Protein AF-A0A518AJC1-F1 (afdb_monomer)

Foldseek 3Di:
DCPPVVVVVVVLVVVLVVLPPLDWFFPDQLPDPPQVQWDKAWAKDQDPPPQWGWTRDDRWIKIFRADAQTKTKIFTKHQVFFADAQKKWKWWFQFDLDADQKKKWKKWFLDRHQPHQDCPDRMGHRFAGMKIWIDRNNQQKIKIWGAAHPPRHTQDIWIDRHRVNQFGMWMWHRNDLQKIWTFTAGPVGTDTGDITGYPHSSTGSMIGMMIIGRGGDMGTGIGRGTMRGHPPVVSVVSVVVVVVVVVVVVD

Solvent-accessible surface area (backbone atoms only — not comparable to full-atom values): 12898 Å² total; per-residue (Å²): 135,79,70,74,66,57,57,59,56,51,52,52,52,53,53,55,65,69,71,68,73,76,63,62,47,75,76,40,58,27,80,54,72,55,47,88,65,38,40,76,28,42,33,30,34,51,77,80,70,81,48,65,44,73,45,33,57,93,41,17,38,31,40,36,27,77,58,66,59,53,54,35,24,36,36,33,16,27,56,95,48,61,51,53,72,48,19,25,44,34,33,34,37,53,48,68,90,44,85,53,74,45,34,48,33,41,27,31,14,48,46,33,74,47,62,56,29,62,77,77,72,87,51,13,70,34,53,41,24,37,38,38,26,30,41,29,44,48,73,32,26,40,37,37,38,32,21,30,57,89,80,35,50,73,73,50,80,47,75,42,84,40,69,43,76,52,36,44,23,42,35,41,30,26,77,36,75,41,30,35,38,32,29,37,25,33,94,93,43,77,47,81,71,51,75,44,79,55,85,44,68,45,52,24,41,4,35,44,31,31,39,38,40,34,45,60,46,77,50,55,49,32,30,53,34,26,39,36,54,54,81,57,62,66,55,55,50,50,51,51,52,50,51,51,54,54,57,62,72,74,108

Secondary structure (DSSP, 8-state):
--THHHHHHHHHHHHHHHT-----EEEE--SS--GGGSEEEEEEESSS---EEEEE-SSSEEEEE-S-SS-EEEEEEESS----TTEEEEEEE------SSEEEEEEEESSSSPPP----SS-EE---SEEEEEEEGGGTEEEEEEE-TTT--B---EEEE--GGGEEEEEEEEEETTEEEEEEEETTEEEEEEEEE-S-TTTTSEEEEEEEE-SSEEEEEEEEEEEEE---HHHHHHHHHHHHHHHHH--

pLDDT: mean 85.71, std 15.1, range [45.59, 98.69]

Structure (mmCIF, N/CA/C/O backbone):
data_AF-A0A518AJC1-F1
#
_entry.id   AF-A0A518AJC1-F1
#
loop_
_atom_site.group_PDB
_atom_site.id
_atom_site.type_symbol
_atom_site.label_atom_id
_atom_site.label_alt_id
_atom_site.label_comp_id
_atom_site.label_asym_id
_atom_site.label_entity_id
_atom_site.label_seq_id
_atom_site.pdbx_PDB_ins_code
_atom_site.Cartn_x
_atom_site.Cartn_y
_atom_site.Cartn_z
_atom_site.occupancy
_atom_site.B_iso_or_equiv
_atom_site.auth_seq_id
_atom_site.auth_comp_id
_atom_site.auth_asym_id
_atom_site.auth_atom_id
_atom_site.pdbx_PDB_model_num
ATOM 1 N N . MET A 1 1 ? -27.553 -9.156 54.732 1.00 50.09 1 MET A N 1
ATOM 2 C CA . MET A 1 1 ? -26.250 -8.983 54.051 1.00 50.09 1 MET A CA 1
ATOM 3 C C . MET A 1 1 ? -26.469 -9.131 52.549 1.00 50.09 1 MET A C 1
ATOM 5 O O . MET A 1 1 ? -26.954 -10.166 52.117 1.00 50.09 1 MET A O 1
ATOM 9 N N . ASN A 1 2 ? -26.225 -8.070 51.771 1.00 45.59 2 ASN A N 1
ATOM 10 C CA . ASN A 1 2 ? -26.529 -8.000 50.332 1.00 45.59 2 ASN A CA 1
ATOM 11 C C . ASN A 1 2 ? -25.341 -8.494 49.488 1.00 45.59 2 ASN A C 1
ATOM 13 O O . ASN A 1 2 ? -24.604 -7.693 48.916 1.00 45.59 2 ASN A O 1
ATOM 17 N N . TYR A 1 3 ? -25.163 -9.813 49.402 1.00 48.06 3 TYR A N 1
ATOM 18 C CA . TYR A 1 3 ? -24.090 -10.437 48.613 1.00 48.06 3 TYR A CA 1
ATOM 19 C C . TYR A 1 3 ? -24.251 -10.251 47.090 1.00 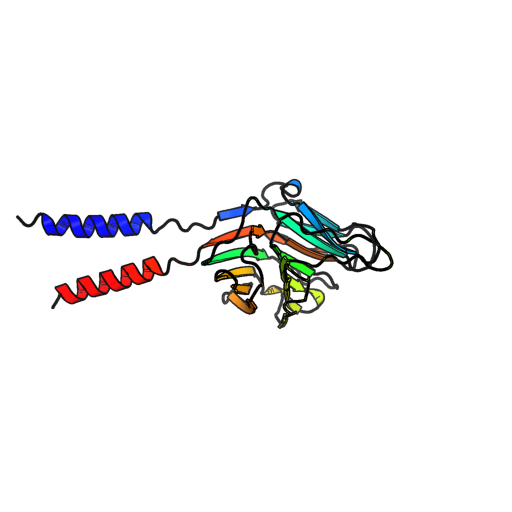48.06 3 TYR A C 1
ATOM 21 O O . TYR A 1 3 ? -23.264 -10.239 46.365 1.00 48.06 3 TYR A O 1
ATOM 29 N N . GLY A 1 4 ? -25.467 -9.994 46.591 1.00 47.66 4 GLY A N 1
ATOM 30 C CA . GLY A 1 4 ? -25.722 -9.832 45.150 1.00 47.66 4 GLY A CA 1
ATOM 31 C C . GLY A 1 4 ? -25.202 -8.530 44.518 1.00 47.66 4 GLY A C 1
ATOM 32 O O . GLY A 1 4 ? -25.119 -8.435 43.297 1.00 47.66 4 GLY A O 1
ATOM 33 N N . ARG A 1 5 ? -24.840 -7.511 45.315 1.00 51.12 5 ARG A N 1
ATOM 34 C CA . ARG A 1 5 ? -24.372 -6.208 44.792 1.00 51.12 5 ARG A CA 1
ATOM 35 C C . ARG A 1 5 ? -22.889 -6.195 44.409 1.00 51.12 5 ARG A C 1
ATOM 37 O O . ARG A 1 5 ? -22.511 -5.398 43.559 1.00 51.12 5 ARG A O 1
ATOM 44 N N . PHE A 1 6 ? -22.078 -7.077 44.994 1.00 51.03 6 PHE A N 1
ATOM 45 C CA . PHE A 1 6 ? -20.643 -7.166 44.703 1.00 51.03 6 PHE A CA 1
ATOM 46 C C . PHE A 1 6 ? -20.349 -7.977 43.431 1.00 51.03 6 PHE A C 1
ATOM 48 O O . PHE A 1 6 ? -19.469 -7.605 42.660 1.00 51.03 6 PHE A O 1
ATOM 55 N N . SER A 1 7 ? -21.132 -9.023 43.149 1.00 54.59 7 SER A N 1
ATOM 56 C CA . SER A 1 7 ? -20.900 -9.910 41.998 1.00 54.59 7 SER A CA 1
ATOM 57 C C . SER A 1 7 ? -21.142 -9.237 40.639 1.00 54.59 7 SER A C 1
ATOM 59 O O . SER A 1 7 ? -20.413 -9.499 39.689 1.00 54.59 7 SER A O 1
ATOM 61 N N . ALA A 1 8 ? -22.119 -8.329 40.539 1.00 55.44 8 ALA A N 1
ATOM 62 C CA . ALA A 1 8 ? -22.425 -7.634 39.283 1.00 55.44 8 ALA A CA 1
ATOM 63 C C . ALA A 1 8 ? -21.369 -6.580 38.899 1.00 55.44 8 ALA A C 1
ATOM 65 O O . ALA A 1 8 ? -21.098 -6.382 37.718 1.00 55.44 8 ALA A O 1
ATOM 66 N N . LEU A 1 9 ? -20.760 -5.916 39.889 1.00 54.12 9 LEU A N 1
ATOM 67 C CA . LEU A 1 9 ? -19.690 -4.944 39.653 1.00 54.12 9 LEU A CA 1
ATOM 68 C C . LEU A 1 9 ? -18.394 -5.652 39.230 1.00 54.12 9 LEU A C 1
ATOM 70 O O . LEU A 1 9 ? -17.719 -5.201 38.312 1.00 54.12 9 LEU A O 1
ATOM 74 N N . LEU A 1 10 ? -18.088 -6.795 39.853 1.00 54.75 10 LEU A N 1
ATOM 75 C CA . LEU A 1 10 ? -16.910 -7.597 39.527 1.00 54.75 10 LEU A CA 1
ATOM 76 C C . LEU A 1 10 ? -17.005 -8.221 38.122 1.00 54.75 10 LEU A C 1
ATOM 78 O O . LEU A 1 10 ? -16.021 -8.218 37.391 1.00 54.75 10 LEU A O 1
ATOM 82 N N . ALA A 1 11 ? -18.195 -8.677 37.710 1.00 58.56 11 ALA A N 1
ATOM 83 C CA . ALA A 1 11 ? -18.434 -9.180 36.355 1.00 58.56 11 ALA A CA 1
ATOM 84 C C . ALA A 1 11 ? -18.313 -8.082 35.280 1.00 58.56 11 ALA A C 1
ATOM 86 O O . ALA A 1 11 ? -17.764 -8.334 34.212 1.00 58.56 11 ALA A O 1
ATOM 87 N N . ALA A 1 12 ? -18.762 -6.853 35.567 1.00 57.81 1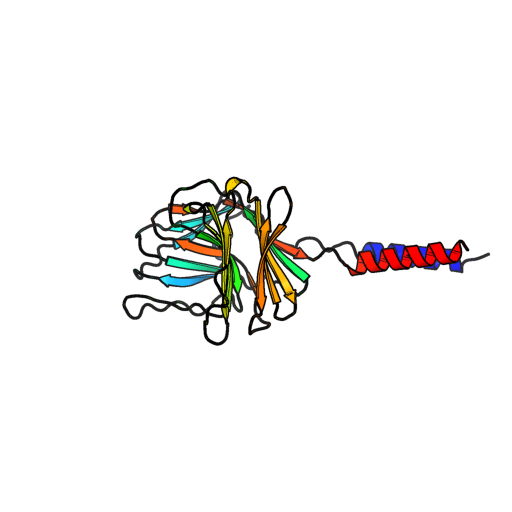2 ALA A N 1
ATOM 88 C CA . ALA A 1 12 ? -18.594 -5.716 34.659 1.00 57.81 12 ALA A CA 1
ATOM 89 C C . ALA A 1 12 ? -17.118 -5.303 34.509 1.00 57.81 12 ALA A C 1
ATOM 91 O O . ALA A 1 12 ? -16.670 -5.021 33.403 1.00 57.81 12 ALA A O 1
ATOM 92 N N . VAL A 1 13 ? -16.340 -5.324 35.597 1.00 57.41 13 VAL A N 1
ATOM 93 C CA . VAL A 1 13 ? -14.894 -5.041 35.564 1.00 57.41 13 VAL A CA 1
ATOM 94 C C . VAL A 1 13 ? -14.115 -6.150 34.847 1.00 57.41 13 VAL A C 1
ATOM 96 O O . VAL A 1 13 ? -13.228 -5.846 34.055 1.00 57.41 13 VAL A O 1
ATOM 99 N N . ALA A 1 14 ? -14.482 -7.419 35.043 1.00 55.78 14 ALA A N 1
ATOM 100 C CA . ALA A 1 14 ? -13.883 -8.540 34.319 1.00 55.78 14 ALA A CA 1
ATOM 101 C C . ALA A 1 14 ? -14.206 -8.504 32.812 1.00 55.78 14 ALA A C 1
ATOM 103 O O . ALA A 1 14 ? -13.327 -8.761 31.996 1.00 55.78 14 ALA A O 1
ATOM 104 N N . ALA A 1 15 ? -15.427 -8.112 32.425 1.00 54.16 15 ALA A N 1
ATOM 105 C CA . ALA A 1 15 ? -15.793 -7.918 31.019 1.00 54.16 15 ALA A CA 1
ATOM 106 C C . ALA A 1 15 ? -15.044 -6.734 30.371 1.00 54.16 15 ALA A C 1
ATOM 108 O O . ALA A 1 15 ? -14.633 -6.834 29.218 1.00 54.16 15 ALA A O 1
ATOM 109 N N . MET A 1 16 ? -14.800 -5.648 31.117 1.00 53.50 16 MET A N 1
ATOM 110 C CA . MET A 1 16 ? -13.959 -4.531 30.655 1.00 53.50 16 MET A CA 1
ATOM 111 C C . MET A 1 16 ? -12.480 -4.919 30.519 1.00 53.50 16 MET A C 1
ATOM 113 O O . MET A 1 16 ? -11.810 -4.422 29.623 1.00 53.50 16 MET A O 1
ATOM 117 N N . ALA A 1 17 ? -11.971 -5.817 31.369 1.00 50.66 17 ALA A N 1
ATOM 118 C CA . ALA A 1 17 ? -10.587 -6.288 31.299 1.00 50.66 17 ALA A CA 1
ATOM 119 C C . ALA A 1 17 ? -10.329 -7.229 30.105 1.00 50.66 17 ALA A C 1
ATOM 121 O O . ALA A 1 17 ? -9.220 -7.250 29.582 1.00 50.66 17 ALA A O 1
ATOM 122 N N . ILE A 1 18 ? -11.347 -7.972 29.648 1.00 51.78 18 ILE A N 1
ATOM 123 C CA . ILE A 1 18 ? -11.245 -8.865 28.477 1.00 51.78 18 ILE A CA 1
ATOM 124 C C . ILE A 1 18 ? -11.409 -8.086 27.159 1.00 51.78 18 ILE A C 1
ATOM 126 O O . ILE A 1 18 ? -10.823 -8.461 26.150 1.00 51.78 18 ILE A O 1
ATOM 130 N N . ALA A 1 19 ? -12.133 -6.963 27.161 1.00 50.50 19 ALA A N 1
ATOM 131 C CA . ALA A 1 19 ? -12.323 -6.116 25.978 1.00 50.50 19 ALA A CA 1
ATOM 132 C C . ALA A 1 19 ? -11.101 -5.240 25.612 1.00 50.50 19 ALA A C 1
ATOM 134 O O . ALA A 1 19 ? -11.170 -4.481 24.646 1.00 50.50 19 ALA A O 1
ATOM 135 N N . ASN A 1 20 ? -10.002 -5.311 26.376 1.00 47.53 20 ASN A N 1
ATOM 136 C CA . ASN A 1 20 ? -8.935 -4.303 26.367 1.00 47.53 20 ASN A CA 1
ATOM 137 C C . ASN A 1 20 ? -7.608 -4.735 25.712 1.00 47.53 20 ASN A C 1
ATOM 139 O O . ASN A 1 20 ? -6.572 -4.158 26.024 1.00 47.53 20 ASN A O 1
ATOM 143 N N . GLN A 1 21 ? -7.605 -5.726 24.816 1.00 51.38 21 GLN A N 1
ATOM 144 C CA . GLN A 1 21 ? -6.422 -6.029 23.995 1.00 51.38 21 GLN A CA 1
ATOM 145 C C . GLN A 1 21 ? -6.773 -6.122 22.511 1.00 51.38 21 GLN A C 1
ATOM 147 O O . GLN A 1 21 ? -6.546 -7.133 21.861 1.00 51.38 21 GLN A O 1
ATOM 152 N N . ALA A 1 22 ? -7.324 -5.039 21.971 1.00 60.75 22 ALA A N 1
ATOM 153 C CA . ALA A 1 22 ? -7.214 -4.765 20.546 1.00 60.75 22 ALA A CA 1
ATOM 154 C C . ALA A 1 22 ? -5.870 -4.038 20.334 1.00 60.75 22 ALA A C 1
ATOM 156 O O . ALA A 1 22 ? -5.827 -2.821 20.172 1.00 60.75 22 ALA A O 1
ATOM 157 N N . SER A 1 23 ? -4.755 -4.757 20.502 1.00 76.62 23 SER A N 1
ATOM 158 C CA . SER A 1 23 ? -3.424 -4.226 20.188 1.00 76.62 23 SER A CA 1
ATOM 159 C C . SER A 1 23 ? -3.195 -4.330 18.688 1.00 76.62 23 SER A C 1
ATOM 161 O O . SER A 1 23 ? -3.589 -5.327 18.086 1.00 76.62 23 SER A O 1
ATOM 163 N N . ALA A 1 24 ? -2.545 -3.329 18.096 1.00 84.31 24 ALA A N 1
ATOM 164 C CA . ALA A 1 24 ? -2.118 -3.427 16.708 1.00 84.31 24 ALA A CA 1
ATOM 165 C C . ALA A 1 24 ? -1.240 -4.675 16.523 1.00 84.31 24 ALA A C 1
ATOM 167 O O . ALA A 1 24 ? -0.307 -4.894 17.301 1.00 84.31 24 ALA A O 1
ATOM 168 N N . ALA A 1 25 ? -1.556 -5.489 15.520 1.00 91.69 25 ALA A N 1
ATOM 169 C CA . ALA A 1 25 ? -0.695 -6.579 15.098 1.00 91.69 25 ALA A CA 1
ATOM 170 C C . ALA A 1 25 ? 0.407 -5.979 14.224 1.00 91.69 25 ALA A C 1
ATOM 172 O O . ALA A 1 25 ? 0.130 -5.446 13.149 1.00 91.69 25 ALA A O 1
ATOM 173 N N . VAL A 1 26 ? 1.644 -6.006 14.717 1.00 95.00 26 VAL A N 1
ATOM 174 C CA . VAL A 1 26 ? 2.809 -5.596 13.930 1.00 95.00 26 VAL A CA 1
ATOM 175 C C . VAL A 1 26 ? 3.042 -6.670 12.875 1.00 95.00 26 VAL A C 1
ATOM 177 O O . VAL A 1 26 ? 3.243 -7.829 13.229 1.00 95.00 26 VAL A O 1
ATOM 180 N N . ILE A 1 27 ? 2.963 -6.281 11.604 1.00 96.12 27 ILE A N 1
ATOM 181 C CA . ILE A 1 27 ? 3.345 -7.139 10.480 1.00 96.12 27 ILE A CA 1
ATOM 182 C C . ILE A 1 27 ? 4.865 -7.111 10.372 1.00 96.12 27 ILE A C 1
ATOM 184 O O . ILE A 1 27 ? 5.503 -8.157 10.290 1.00 96.12 27 ILE A O 1
ATOM 188 N N . ASP A 1 28 ? 5.427 -5.901 10.395 1.00 96.31 28 ASP A N 1
ATOM 189 C CA . ASP A 1 28 ? 6.849 -5.670 10.212 1.00 96.31 28 ASP A CA 1
ATOM 190 C C . ASP A 1 28 ? 7.260 -4.310 10.792 1.00 96.31 28 ASP A C 1
ATOM 192 O O . ASP A 1 28 ? 6.638 -3.286 10.497 1.00 96.31 28 ASP A O 1
ATOM 196 N N . ASP A 1 29 ? 8.289 -4.307 11.636 1.00 95.06 29 ASP A N 1
ATOM 197 C CA . ASP A 1 29 ? 8.938 -3.096 12.158 1.00 95.06 29 ASP A CA 1
ATOM 198 C C . ASP A 1 29 ? 10.277 -2.805 11.460 1.00 95.06 29 ASP A C 1
ATOM 200 O O . ASP A 1 29 ? 11.002 -1.892 11.852 1.00 95.06 29 ASP A O 1
ATOM 204 N N . PHE A 1 30 ? 10.634 -3.619 10.458 1.00 95.50 30 PHE A N 1
ATOM 205 C CA . PHE A 1 30 ? 11.834 -3.507 9.630 1.00 95.50 30 PHE A CA 1
ATOM 206 C C . PHE A 1 30 ? 13.153 -3.456 10.412 1.00 95.50 30 PHE A C 1
ATOM 208 O O . PHE A 1 30 ? 14.190 -3.030 9.887 1.00 95.50 30 PHE A O 1
ATOM 215 N N . SER A 1 31 ? 13.148 -3.908 11.671 1.00 95.06 31 SER A N 1
ATOM 216 C CA . SER A 1 31 ? 14.343 -3.964 12.519 1.00 95.06 31 SER A CA 1
ATOM 217 C C . SER A 1 31 ? 15.381 -4.976 12.013 1.00 95.06 31 SER A C 1
ATOM 219 O O . SER A 1 31 ? 16.569 -4.871 12.340 1.00 95.06 31 SER A O 1
ATOM 221 N N . SER A 1 32 ? 14.950 -5.912 11.166 1.00 94.12 32 SER A N 1
ATOM 222 C CA . SER A 1 32 ? 15.774 -6.849 10.403 1.00 94.12 32 SER A CA 1
ATOM 223 C C . SER A 1 32 ? 15.324 -6.911 8.945 1.00 94.12 32 SER A C 1
ATOM 225 O O . SER A 1 32 ? 14.199 -6.542 8.631 1.00 94.12 32 SER A O 1
ATOM 227 N N . ASP A 1 33 ? 16.192 -7.418 8.070 1.00 96.19 33 ASP A N 1
ATOM 228 C CA . ASP A 1 33 ? 15.828 -7.694 6.680 1.00 96.19 33 ASP A CA 1
ATOM 229 C C . ASP A 1 33 ? 14.799 -8.833 6.611 1.00 96.19 33 ASP A C 1
ATOM 231 O O . ASP A 1 33 ? 15.109 -9.993 6.890 1.00 96.19 33 ASP A O 1
ATOM 235 N N . SER A 1 34 ? 13.572 -8.464 6.262 1.00 96.25 34 SER A N 1
ATOM 236 C CA . SER A 1 34 ? 12.416 -9.331 6.024 1.00 96.25 34 SER A CA 1
ATOM 237 C C . SER A 1 34 ? 11.990 -9.306 4.552 1.00 96.25 34 SER A C 1
ATOM 239 O O . SER A 1 34 ? 10.896 -9.754 4.219 1.00 96.25 34 SER A O 1
ATOM 241 N N . SER A 1 35 ? 12.828 -8.792 3.640 1.00 96.06 35 SER A N 1
ATOM 242 C CA . SER A 1 35 ? 12.464 -8.642 2.220 1.00 96.06 35 SER A CA 1
ATOM 243 C C . SER A 1 35 ? 12.056 -9.970 1.573 1.00 96.06 35 SER A C 1
ATOM 245 O O . SER A 1 35 ? 11.154 -9.995 0.740 1.00 96.06 35 SER A O 1
ATOM 247 N N . GLY A 1 36 ? 12.649 -11.084 2.018 1.00 96.31 36 GLY A N 1
ATOM 248 C CA . GLY A 1 36 ? 12.312 -12.439 1.573 1.00 96.31 36 GLY A CA 1
ATOM 249 C C . GLY A 1 36 ? 10.950 -12.974 2.036 1.00 96.31 36 GLY A C 1
ATOM 250 O O . GLY A 1 36 ? 10.525 -14.010 1.529 1.00 96.31 36 GLY A O 1
ATOM 251 N N . ASP A 1 37 ? 10.268 -12.291 2.960 1.00 96.56 37 ASP A N 1
ATOM 252 C CA . ASP A 1 37 ? 8.909 -12.643 3.393 1.00 96.56 37 ASP A CA 1
ATOM 253 C C . ASP A 1 37 ? 7.835 -12.094 2.435 1.00 96.56 37 ASP A C 1
ATOM 255 O O . ASP A 1 37 ? 6.667 -12.471 2.543 1.00 96.56 37 ASP A O 1
ATOM 259 N N . TYR A 1 38 ? 8.211 -11.208 1.504 1.00 97.31 38 TYR A N 1
ATOM 260 C CA . TYR A 1 38 ? 7.305 -10.603 0.531 1.00 97.31 38 TYR A CA 1
ATOM 261 C C . TYR A 1 38 ? 7.492 -11.240 -0.847 1.00 97.31 38 TYR A C 1
ATOM 263 O O . TYR A 1 38 ? 8.583 -11.237 -1.420 1.00 97.31 38 TYR A O 1
ATOM 271 N N . ILE A 1 39 ? 6.400 -11.739 -1.413 1.00 95.62 39 ILE A N 1
ATOM 272 C CA . ILE A 1 39 ? 6.336 -12.193 -2.797 1.00 95.62 39 ILE A CA 1
ATOM 273 C C . ILE A 1 39 ? 6.243 -10.959 -3.691 1.00 95.62 39 ILE A C 1
ATOM 275 O O . ILE A 1 39 ? 5.345 -10.130 -3.539 1.00 95.62 39 ILE A O 1
ATOM 279 N N . GLN A 1 40 ? 7.201 -10.825 -4.604 1.00 94.00 40 GLN A N 1
ATOM 280 C CA . GLN A 1 40 ? 7.194 -9.784 -5.620 1.00 94.00 40 GLN A CA 1
ATOM 281 C C . GLN A 1 40 ? 6.434 -10.273 -6.849 1.00 94.00 40 GLN A C 1
ATOM 283 O O . GLN A 1 40 ? 6.859 -11.244 -7.471 1.00 94.00 40 GLN A O 1
ATOM 288 N N . SER A 1 41 ? 5.403 -9.529 -7.243 1.00 91.19 41 SER A N 1
ATOM 289 C CA . SER A 1 41 ? 4.691 -9.751 -8.502 1.00 91.19 41 SER A CA 1
ATOM 290 C C . SER A 1 41 ? 4.760 -8.510 -9.383 1.00 91.19 41 SER A C 1
ATOM 292 O O . SER A 1 41 ? 4.680 -7.363 -8.916 1.00 91.19 41 SER A O 1
ATOM 294 N N . LEU A 1 42 ? 4.931 -8.734 -10.680 1.00 89.19 42 LEU A N 1
ATOM 295 C CA . LEU A 1 42 ? 4.991 -7.682 -11.683 1.00 89.19 42 LEU A CA 1
ATOM 296 C C . LEU A 1 42 ? 3.574 -7.305 -12.108 1.00 89.19 42 LEU A C 1
ATOM 298 O O . LEU A 1 42 ? 2.809 -8.137 -12.585 1.00 89.19 42 LEU A O 1
ATOM 302 N N . VAL A 1 43 ? 3.229 -6.031 -11.976 1.00 88.25 43 VAL A N 1
ATOM 303 C CA . VAL A 1 43 ? 1.899 -5.508 -12.305 1.00 88.25 43 VAL A CA 1
ATOM 304 C C . VAL A 1 43 ? 1.889 -4.848 -13.681 1.00 88.25 43 VAL A C 1
ATOM 306 O O . VAL A 1 43 ? 0.963 -5.039 -14.470 1.00 88.25 43 VAL A O 1
ATOM 309 N N . LEU A 1 44 ? 2.933 -4.074 -13.970 1.00 86.75 44 LEU A N 1
ATOM 310 C CA . LEU A 1 44 ? 3.194 -3.455 -15.263 1.00 86.75 44 LEU A CA 1
ATOM 311 C C . LEU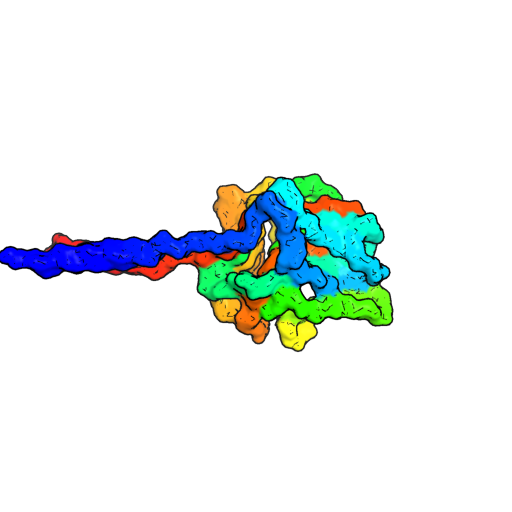 A 1 44 ? 4.687 -3.521 -15.522 1.00 86.75 44 LEU A C 1
ATOM 313 O O . LEU A 1 44 ? 5.469 -3.119 -14.668 1.00 86.75 44 LEU A O 1
ATOM 317 N N . ASP A 1 45 ? 5.065 -3.903 -16.730 1.00 83.69 45 ASP A N 1
ATOM 318 C CA . ASP A 1 45 ? 6.425 -3.701 -17.210 1.00 83.69 45 ASP A CA 1
ATOM 319 C C . ASP A 1 45 ? 6.383 -3.203 -18.651 1.00 83.69 45 ASP A C 1
ATOM 321 O O . ASP A 1 45 ? 5.643 -3.732 -19.489 1.00 83.69 45 ASP A O 1
ATOM 325 N N . GLN A 1 46 ? 7.135 -2.138 -18.919 1.00 84.69 46 GLN A N 1
ATOM 326 C CA . GLN A 1 46 ? 7.272 -1.502 -20.225 1.00 84.69 46 GLN A CA 1
ATOM 327 C C . GLN A 1 46 ? 8.623 -1.787 -20.906 1.00 84.69 46 GLN A C 1
ATOM 329 O O . GLN A 1 46 ? 8.799 -1.386 -22.058 1.00 84.69 46 GLN A O 1
ATOM 334 N N . ASN A 1 47 ? 9.553 -2.492 -20.255 1.00 81.81 47 ASN A N 1
ATOM 335 C CA . ASN A 1 47 ? 10.852 -2.865 -20.830 1.00 81.81 47 ASN A CA 1
ATOM 336 C C . ASN A 1 47 ? 11.287 -4.326 -20.568 1.00 81.81 47 ASN A C 1
ATOM 338 O O . ASN A 1 47 ? 12.304 -4.742 -21.125 1.00 81.81 47 ASN A O 1
ATOM 342 N N . ALA A 1 48 ? 10.499 -5.104 -19.819 1.00 75.62 48 ALA A N 1
ATOM 343 C CA . ALA A 1 48 ? 10.732 -6.513 -19.481 1.00 75.62 48 ALA A CA 1
ATOM 344 C C . ALA A 1 48 ? 12.001 -6.768 -18.652 1.00 75.62 48 ALA A C 1
ATOM 346 O O . ALA A 1 48 ? 12.595 -7.846 -18.773 1.00 75.62 48 ALA A O 1
ATOM 347 N N . THR A 1 49 ? 12.475 -5.785 -17.882 1.00 75.69 49 THR A N 1
ATOM 348 C CA . THR A 1 49 ? 13.739 -5.924 -17.146 1.00 75.69 49 THR A CA 1
ATOM 349 C C . THR A 1 49 ? 13.567 -6.431 -15.720 1.00 75.69 49 THR A C 1
ATOM 351 O O . THR A 1 49 ? 14.462 -7.126 -15.242 1.00 75.69 49 THR A O 1
ATOM 354 N N . GLY A 1 50 ? 12.431 -6.162 -15.064 1.00 81.94 50 GLY A N 1
ATOM 355 C CA . GLY A 1 50 ? 12.217 -6.552 -13.664 1.00 81.94 50 GLY A CA 1
ATOM 356 C C . GLY A 1 50 ? 13.285 -5.987 -12.716 1.00 81.94 50 GLY A C 1
ATOM 357 O O . GLY A 1 50 ? 13.775 -6.697 -11.839 1.00 81.94 50 GLY A O 1
ATOM 358 N N . ASP A 1 51 ? 13.707 -4.738 -12.935 1.00 89.56 51 ASP A N 1
ATOM 359 C CA . ASP A 1 51 ? 14.832 -4.106 -12.231 1.00 89.56 51 ASP A CA 1
ATOM 360 C C . ASP A 1 51 ? 14.461 -3.540 -10.851 1.00 89.56 51 ASP A C 1
ATOM 362 O O . ASP A 1 51 ? 15.330 -2.979 -10.165 1.00 89.56 51 ASP A O 1
ATOM 366 N N . THR A 1 52 ? 13.182 -3.613 -10.478 1.00 93.38 52 THR A N 1
ATOM 367 C CA . THR A 1 52 ? 12.643 -3.084 -9.225 1.00 93.38 52 THR A CA 1
ATOM 368 C C . THR A 1 52 ? 12.679 -4.143 -8.128 1.00 93.38 52 THR A C 1
ATOM 370 O O . THR A 1 52 ? 12.213 -5.259 -8.323 1.00 93.38 52 THR A O 1
ATOM 373 N N . VAL A 1 53 ? 13.214 -3.794 -6.957 1.00 94.94 53 VAL A N 1
ATOM 374 C CA . VAL A 1 53 ? 13.324 -4.688 -5.793 1.00 94.94 53 VAL A CA 1
ATOM 375 C C . VAL A 1 53 ? 12.899 -3.982 -4.509 1.00 94.94 53 VAL A C 1
ATOM 377 O O . VAL A 1 53 ? 13.140 -2.780 -4.349 1.00 94.94 53 VAL A O 1
ATOM 380 N N . LEU A 1 54 ? 12.300 -4.736 -3.586 1.00 96.44 54 LEU A N 1
ATOM 381 C CA . LEU A 1 54 ? 12.072 -4.306 -2.208 1.00 96.44 54 LEU A CA 1
ATOM 382 C C . LEU A 1 54 ? 13.359 -4.496 -1.399 1.00 96.44 54 LEU A C 1
ATOM 384 O O . LEU A 1 54 ? 13.940 -5.577 -1.381 1.00 96.44 54 LEU A O 1
ATOM 388 N N . ASP A 1 55 ? 13.783 -3.436 -0.727 1.00 94.81 55 ASP A N 1
ATOM 389 C CA . ASP A 1 55 ? 14.941 -3.395 0.158 1.00 94.81 55 ASP A CA 1
ATOM 390 C C . ASP A 1 55 ? 14.475 -3.045 1.575 1.00 94.81 55 ASP A C 1
ATOM 392 O O . ASP A 1 55 ? 13.858 -1.997 1.800 1.00 94.81 55 ASP A O 1
ATOM 396 N N . ILE A 1 56 ? 14.762 -3.930 2.530 1.00 95.44 56 ILE A N 1
ATOM 397 C CA . ILE A 1 56 ? 14.447 -3.738 3.946 1.00 95.44 56 ILE A CA 1
ATOM 398 C C . ILE A 1 56 ? 15.761 -3.679 4.713 1.00 95.44 56 ILE A C 1
ATOM 400 O O . ILE A 1 56 ? 16.413 -4.687 4.981 1.00 95.44 56 ILE A O 1
ATOM 404 N N . ALA A 1 57 ? 16.159 -2.458 5.064 1.00 92.38 57 ALA A N 1
ATOM 405 C CA . ALA A 1 57 ? 17.427 -2.210 5.726 1.00 92.38 57 ALA A CA 1
ATOM 406 C C . ALA A 1 57 ? 17.386 -0.947 6.588 1.00 92.38 57 ALA A C 1
ATOM 408 O O . ALA A 1 57 ? 16.890 0.114 6.192 1.00 92.38 57 ALA A O 1
ATOM 409 N N . GLY A 1 58 ? 18.003 -1.044 7.768 1.00 89.81 58 GLY A N 1
ATOM 410 C CA . GLY A 1 58 ? 18.169 0.090 8.675 1.00 89.81 58 GLY A CA 1
ATOM 411 C C . GLY A 1 58 ? 16.863 0.585 9.298 1.00 89.81 58 GLY A C 1
ATOM 412 O O . GLY A 1 58 ? 16.750 1.786 9.528 1.00 89.81 58 GLY A O 1
ATOM 413 N N . GLY A 1 59 ? 15.903 -0.310 9.559 1.00 93.75 59 GLY A N 1
ATOM 414 C CA . GLY A 1 59 ? 14.645 0.043 10.224 1.00 93.75 59 GLY A CA 1
ATOM 415 C C . GLY A 1 59 ? 13.550 0.554 9.295 1.00 93.75 59 GLY A C 1
ATOM 416 O O . GLY A 1 59 ? 12.589 1.121 9.788 1.00 93.75 59 GLY A O 1
ATOM 417 N N . VAL A 1 60 ? 13.698 0.434 7.971 1.00 94.94 60 VAL A N 1
ATOM 418 C CA . VAL A 1 60 ? 12.671 0.892 7.026 1.00 94.94 60 VAL A CA 1
ATOM 419 C C . VAL A 1 60 ? 12.616 0.036 5.764 1.00 94.94 60 VAL A C 1
ATOM 421 O O . VAL A 1 60 ? 13.627 -0.533 5.339 1.00 94.94 60 VAL A O 1
ATOM 424 N N . ALA A 1 61 ? 11.455 0.046 5.115 1.00 95.75 61 ALA A N 1
ATOM 425 C CA . ALA A 1 61 ? 11.249 -0.463 3.768 1.00 95.75 61 ALA A CA 1
ATOM 426 C C . ALA A 1 61 ? 11.470 0.628 2.704 1.00 95.75 61 ALA A C 1
ATOM 428 O O . ALA A 1 61 ? 11.070 1.796 2.854 1.00 95.75 61 ALA A O 1
ATOM 429 N N . ARG A 1 62 ? 12.117 0.233 1.606 1.00 94.44 62 ARG A N 1
ATOM 430 C CA . ARG A 1 62 ? 12.377 1.040 0.410 1.00 94.44 62 ARG A CA 1
ATOM 431 C C . ARG A 1 62 ? 12.215 0.183 -0.836 1.00 94.44 62 ARG A C 1
ATOM 433 O O . ARG A 1 62 ? 12.393 -1.024 -0.793 1.00 94.44 62 ARG A O 1
ATOM 440 N N . VAL A 1 63 ? 11.954 0.814 -1.968 1.00 94.00 63 VAL A N 1
ATOM 441 C CA . VAL A 1 63 ? 12.016 0.177 -3.280 1.00 94.00 63 VAL A CA 1
ATOM 442 C C . VAL A 1 63 ? 13.115 0.827 -4.099 1.00 94.00 63 VAL A C 1
ATOM 444 O O . VAL A 1 63 ? 13.232 2.053 -4.140 1.00 94.00 63 VAL A O 1
ATOM 447 N N . THR A 1 64 ? 13.924 0.001 -4.755 1.00 92.94 64 THR A N 1
ATOM 448 C CA . THR A 1 64 ? 15.001 0.450 -5.636 1.00 92.94 64 THR A CA 1
ATOM 449 C C . THR A 1 64 ? 14.773 -0.073 -7.039 1.00 92.94 64 THR A C 1
ATOM 451 O O . THR A 1 64 ? 14.581 -1.269 -7.221 1.00 92.94 64 THR A O 1
ATOM 454 N N . LYS A 1 65 ? 14.862 0.815 -8.031 1.00 92.62 65 LYS A N 1
ATOM 455 C CA . LYS A 1 65 ? 14.961 0.450 -9.446 1.00 92.62 65 LYS A CA 1
ATOM 456 C C . LYS A 1 65 ? 16.390 0.671 -9.919 1.00 92.62 65 LYS A C 1
ATOM 458 O O . LYS A 1 65 ? 16.913 1.781 -9.800 1.00 92.62 65 LYS A O 1
ATOM 463 N N . SER A 1 66 ? 17.027 -0.381 -10.426 1.00 92.75 66 SER A N 1
ATOM 464 C CA . SER A 1 66 ? 18.468 -0.371 -10.720 1.00 92.75 66 SER A CA 1
ATOM 465 C C . SER A 1 66 ? 18.830 0.115 -12.132 1.00 92.75 66 SER A C 1
ATOM 467 O O . SER A 1 66 ? 19.921 0.658 -12.327 1.00 92.75 66 SER A O 1
ATOM 469 N N . ALA A 1 67 ? 17.920 -0.010 -13.102 1.00 91.25 67 ALA A N 1
ATOM 470 C CA . ALA A 1 67 ? 18.112 0.438 -14.480 1.00 91.25 67 ALA A CA 1
ATOM 471 C C . ALA A 1 67 ? 16.785 0.868 -15.141 1.00 91.25 67 ALA A C 1
ATOM 473 O O . ALA A 1 67 ? 15.703 0.696 -14.587 1.00 91.25 67 ALA A O 1
ATOM 474 N N . GLY A 1 68 ? 16.883 1.490 -16.321 1.00 87.44 68 GLY A N 1
ATOM 475 C CA . GLY A 1 68 ? 15.731 1.893 -17.133 1.00 87.44 68 GLY A CA 1
ATOM 476 C C . GLY A 1 68 ? 15.028 3.188 -16.705 1.00 87.44 68 GLY A C 1
ATOM 477 O O . GLY A 1 68 ? 15.254 3.758 -15.633 1.00 87.44 68 GLY A O 1
ATOM 478 N N . THR A 1 69 ? 14.165 3.672 -17.596 1.00 87.81 69 THR A N 1
ATOM 479 C CA . THR A 1 69 ? 13.294 4.850 -17.382 1.00 87.81 69 THR A CA 1
ATOM 480 C C . THR A 1 69 ? 11.831 4.559 -17.704 1.00 87.81 69 THR A C 1
ATOM 482 O O . THR A 1 69 ? 10.959 5.414 -17.570 1.00 87.81 69 THR A O 1
ATOM 485 N N . GLU A 1 70 ? 11.562 3.353 -18.177 1.00 89.88 70 GLU A N 1
ATOM 486 C CA . GLU A 1 70 ? 10.238 2.862 -18.497 1.00 89.88 70 GLU A CA 1
ATOM 487 C C . GLU A 1 70 ? 9.468 2.549 -17.210 1.00 89.88 70 GLU A C 1
ATOM 489 O O . GLU A 1 70 ? 10.068 2.285 -16.161 1.00 89.88 70 GLU A O 1
ATOM 494 N N . ALA A 1 71 ? 8.137 2.618 -17.279 1.00 89.69 71 ALA A N 1
ATOM 495 C CA . ALA A 1 71 ? 7.315 2.351 -16.111 1.00 89.69 71 ALA A CA 1
ATOM 496 C C . ALA A 1 71 ? 7.360 0.869 -15.746 1.00 89.69 71 ALA A C 1
ATOM 498 O O . ALA A 1 71 ? 7.128 0.002 -16.589 1.00 89.69 71 ALA A O 1
ATOM 499 N N . GLU A 1 72 ? 7.618 0.616 -14.473 1.00 92.00 72 GLU A N 1
ATOM 500 C CA . GLU A 1 72 ? 7.570 -0.705 -13.873 1.00 92.00 72 GLU A CA 1
ATOM 501 C C . GLU A 1 72 ? 6.778 -0.594 -12.579 1.00 92.00 72 GLU A C 1
ATOM 503 O O . GLU A 1 72 ? 7.086 0.237 -11.721 1.00 92.00 72 GLU A O 1
ATOM 508 N N . GLN A 1 73 ? 5.699 -1.360 -12.498 1.00 93.12 73 GLN A N 1
ATOM 509 C CA . GLN A 1 73 ? 4.836 -1.408 -11.334 1.00 93.12 73 GLN A CA 1
ATOM 510 C C . GLN A 1 73 ? 4.936 -2.789 -10.717 1.00 93.12 73 GLN A C 1
ATOM 512 O O . GLN A 1 73 ? 4.807 -3.793 -11.420 1.00 93.12 73 GLN A O 1
ATOM 517 N N . ASN A 1 74 ? 5.106 -2.830 -9.404 1.00 94.44 74 ASN A N 1
ATOM 518 C CA . ASN A 1 74 ? 5.233 -4.065 -8.650 1.00 94.44 74 ASN A CA 1
ATOM 519 C C . ASN A 1 74 ? 4.341 -3.997 -7.423 1.00 94.44 74 ASN A C 1
ATOM 521 O O . ASN A 1 74 ? 4.061 -2.920 -6.884 1.00 94.44 74 ASN A O 1
ATOM 525 N N . VAL A 1 75 ? 3.947 -5.174 -6.965 1.00 95.81 75 VAL A N 1
ATOM 526 C CA . VAL A 1 75 ? 3.477 -5.370 -5.601 1.00 95.81 75 VAL A CA 1
ATOM 527 C C . VAL A 1 75 ? 4.420 -6.316 -4.880 1.00 95.81 75 VAL A C 1
ATOM 529 O O . VAL A 1 75 ? 5.024 -7.189 -5.498 1.00 95.81 75 VAL A O 1
ATOM 532 N N . PHE A 1 76 ? 4.547 -6.109 -3.575 1.00 97.19 76 PHE A N 1
ATOM 533 C CA . PHE A 1 76 ? 5.328 -6.946 -2.674 1.00 97.19 76 PHE A CA 1
ATOM 534 C C . PHE A 1 76 ? 4.403 -7.363 -1.543 1.00 97.19 76 PHE A C 1
ATOM 536 O O . PHE A 1 76 ? 4.063 -6.530 -0.701 1.00 97.19 76 PHE A O 1
ATOM 543 N N . LEU A 1 77 ? 3.921 -8.600 -1.563 1.00 97.50 77 LEU A N 1
ATOM 544 C CA . LEU A 1 77 ? 2.791 -9.034 -0.747 1.00 97.50 77 LEU A CA 1
ATOM 545 C C . LEU A 1 77 ? 3.141 -10.249 0.105 1.00 97.50 77 LEU A C 1
ATOM 547 O O . LEU A 1 77 ? 3.969 -11.073 -0.264 1.00 97.50 77 LEU A O 1
ATOM 551 N N . ARG A 1 78 ? 2.461 -10.375 1.240 1.00 96.69 78 ARG A N 1
ATOM 552 C CA . ARG A 1 78 ? 2.508 -11.551 2.112 1.00 96.69 78 ARG A CA 1
ATOM 553 C C . ARG A 1 78 ? 1.091 -11.964 2.503 1.00 96.69 78 ARG A C 1
ATOM 555 O O . ARG A 1 78 ? 0.223 -11.101 2.657 1.00 96.69 78 ARG A O 1
ATOM 562 N N . SER A 1 79 ? 0.853 -13.267 2.643 1.00 96.19 79 SER A N 1
ATOM 563 C CA . SER A 1 79 ? -0.467 -13.857 2.952 1.00 96.19 79 SER A CA 1
ATOM 564 C C . SER A 1 79 ? -0.605 -14.384 4.380 1.00 96.19 79 SER A C 1
ATOM 566 O O . SER A 1 79 ? -1.684 -14.814 4.789 1.00 96.19 79 SER A O 1
ATOM 568 N N . ASP A 1 80 ? 0.463 -14.350 5.176 1.00 95.88 80 ASP A N 1
ATOM 569 C CA . ASP A 1 80 ? 0.415 -14.704 6.596 1.00 95.88 80 ASP A CA 1
ATOM 570 C C . ASP A 1 80 ? -0.253 -13.617 7.460 1.00 95.88 80 ASP A C 1
ATOM 572 O O . ASP A 1 80 ? -0.558 -13.855 8.631 1.00 95.88 80 ASP A O 1
ATOM 576 N N . TYR A 1 81 ? -0.562 -12.464 6.859 1.00 95.50 81 TYR A N 1
ATOM 577 C CA . TYR A 1 81 ? -1.418 -11.421 7.411 1.00 95.50 81 TYR A CA 1
ATOM 578 C C . TYR A 1 81 ? -2.518 -11.031 6.426 1.00 95.50 81 TYR A C 1
ATOM 580 O O . TYR A 1 81 ? -2.327 -11.013 5.213 1.00 95.50 81 TYR A O 1
ATOM 588 N N . GLY A 1 82 ? -3.655 -10.627 6.981 1.00 95.88 82 GLY A N 1
ATOM 589 C CA . GLY A 1 82 ? -4.761 -10.040 6.241 1.00 95.88 82 GLY A CA 1
ATOM 590 C C . GLY A 1 82 ? -5.485 -8.992 7.078 1.00 95.88 82 GLY A C 1
ATOM 591 O O . GLY A 1 82 ? -5.133 -8.765 8.236 1.00 95.88 82 GLY A O 1
ATOM 592 N N . ILE A 1 83 ? -6.504 -8.363 6.494 1.00 96.69 83 ILE A N 1
ATOM 593 C CA . ILE A 1 83 ? -7.373 -7.409 7.189 1.00 96.69 83 ILE A CA 1
ATOM 594 C C . ILE A 1 83 ? -8.827 -7.894 7.226 1.00 96.69 83 ILE A C 1
ATOM 596 O O . ILE A 1 83 ? -9.485 -8.124 6.201 1.00 96.69 83 ILE A O 1
ATOM 600 N N . ALA A 1 84 ? -9.349 -8.042 8.440 1.00 96.25 84 ALA A N 1
ATOM 601 C CA . ALA A 1 84 ? -10.749 -8.332 8.706 1.00 96.25 84 ALA A CA 1
ATOM 602 C C . ALA A 1 84 ? -11.601 -7.053 8.696 1.00 96.25 84 ALA A C 1
ATOM 604 O O . ALA A 1 84 ? -11.102 -5.930 8.673 1.00 96.25 84 ALA A O 1
ATOM 605 N N . VAL A 1 85 ? -12.927 -7.219 8.695 1.00 95.81 85 VAL A N 1
ATOM 606 C CA . VAL A 1 85 ? -13.853 -6.080 8.786 1.00 95.81 85 VAL A CA 1
ATOM 607 C C . VAL A 1 85 ? -13.642 -5.344 10.110 1.00 95.81 85 VAL A C 1
ATOM 609 O O . VAL A 1 85 ? -13.668 -5.962 11.173 1.00 95.81 85 VAL A O 1
ATOM 612 N N . GLY A 1 86 ? -13.481 -4.025 10.028 1.00 94.69 86 GLY A N 1
ATOM 613 C CA . GLY A 1 86 ? -13.136 -3.156 11.148 1.00 94.69 86 GLY A CA 1
ATOM 614 C C . GLY A 1 86 ? -11.635 -3.090 11.428 1.00 94.69 86 GLY A C 1
ATOM 615 O O . GLY A 1 86 ? -11.241 -2.566 12.461 1.00 94.69 86 GLY A O 1
ATOM 616 N N . GLU A 1 87 ? -10.776 -3.621 10.559 1.00 96.88 87 GLU A N 1
ATOM 617 C CA . GLU A 1 87 ? -9.324 -3.499 10.695 1.00 96.88 87 GLU A CA 1
ATOM 618 C C . GLU A 1 87 ? -8.735 -2.568 9.636 1.00 96.88 87 GLU A C 1
ATOM 620 O O . GLU A 1 87 ? -9.294 -2.363 8.555 1.00 96.88 87 GLU A O 1
ATOM 625 N N . THR A 1 88 ? -7.591 -1.974 9.971 1.00 97.88 88 THR A N 1
ATOM 626 C CA . THR A 1 88 ? -6.875 -1.027 9.118 1.00 97.88 88 THR A CA 1
ATOM 627 C C . THR A 1 88 ? -5.430 -1.455 8.929 1.00 97.88 88 THR A C 1
ATOM 629 O O . THR A 1 88 ? -4.677 -1.485 9.900 1.00 97.88 88 THR A O 1
ATOM 632 N N . LEU A 1 89 ? -5.018 -1.697 7.687 1.00 98.62 89 LEU A N 1
ATOM 633 C CA . LEU A 1 89 ? -3.606 -1.755 7.323 1.00 98.62 89 LEU A CA 1
ATOM 634 C C . LEU A 1 89 ? -3.028 -0.341 7.397 1.00 98.62 89 LEU A C 1
ATOM 636 O O . LEU A 1 89 ? -3.592 0.580 6.802 1.00 98.62 89 LEU A O 1
ATOM 640 N N . ARG A 1 90 ? -1.921 -0.162 8.117 1.00 98.06 90 ARG A N 1
ATOM 641 C CA . ARG A 1 90 ? -1.212 1.116 8.237 1.00 98.06 90 ARG A CA 1
ATOM 642 C C . ARG A 1 90 ? 0.281 0.934 8.081 1.00 98.06 90 ARG A C 1
ATOM 644 O O . ARG A 1 90 ? 0.832 -0.060 8.543 1.00 98.06 90 ARG A O 1
ATOM 651 N N . VAL A 1 91 ? 0.915 1.954 7.525 1.00 97.88 91 VAL A N 1
ATOM 652 C CA . VAL A 1 91 ? 2.364 2.135 7.561 1.00 97.88 91 VAL A CA 1
ATOM 653 C C . VAL A 1 91 ? 2.659 3.582 7.923 1.00 97.88 91 VAL A C 1
ATOM 655 O O . VAL A 1 91 ? 1.917 4.488 7.523 1.00 97.88 91 VAL A O 1
ATOM 658 N N . ASP A 1 92 ? 3.720 3.795 8.683 1.00 97.25 92 ASP A N 1
ATOM 659 C CA . ASP A 1 92 ? 4.259 5.125 8.911 1.00 97.25 92 ASP A CA 1
ATOM 660 C C . ASP A 1 92 ? 5.144 5.486 7.718 1.00 97.25 92 ASP A C 1
ATOM 662 O O . ASP A 1 92 ? 5.873 4.646 7.190 1.00 97.25 92 ASP A O 1
ATOM 666 N N . VAL A 1 93 ? 5.059 6.729 7.255 1.00 93.69 93 VAL A N 1
ATOM 667 C CA . VAL A 1 93 ? 5.857 7.188 6.116 1.00 93.69 93 VAL A CA 1
ATOM 668 C C . VAL A 1 93 ? 6.675 8.401 6.510 1.00 93.69 93 VAL A C 1
ATOM 670 O O . VAL A 1 93 ? 6.168 9.330 7.140 1.00 93.69 93 VAL A O 1
ATOM 673 N N . ASN A 1 94 ? 7.935 8.406 6.093 1.00 89.25 94 ASN A N 1
ATOM 674 C CA . ASN A 1 94 ? 8.771 9.592 6.096 1.00 89.25 94 ASN A CA 1
ATOM 675 C C . ASN A 1 94 ? 9.124 9.930 4.650 1.00 89.25 94 ASN A C 1
ATOM 677 O O . ASN A 1 94 ? 10.149 9.501 4.141 1.00 89.25 94 ASN A O 1
ATOM 681 N N . VAL A 1 95 ? 8.248 10.647 3.945 1.00 74.94 95 VAL A N 1
ATOM 682 C CA . VAL A 1 95 ? 8.472 10.913 2.520 1.00 74.94 95 VAL A CA 1
ATOM 683 C C . VAL A 1 95 ? 9.341 12.158 2.352 1.00 74.94 95 VAL A C 1
ATOM 685 O O . VAL A 1 95 ? 8.848 13.272 2.563 1.00 74.94 95 VAL A O 1
ATOM 688 N N . PRO A 1 96 ? 10.617 12.034 1.934 1.00 69.12 96 PRO A N 1
ATOM 689 C CA . PRO A 1 96 ? 11.372 13.204 1.525 1.00 69.12 96 PRO A CA 1
ATOM 690 C C . PRO A 1 96 ? 10.705 13.827 0.296 1.00 69.12 96 PRO A C 1
ATOM 692 O O . PRO A 1 96 ? 10.203 13.127 -0.585 1.00 69.12 96 PRO A O 1
ATOM 695 N N . ALA A 1 97 ? 10.732 15.156 0.198 1.00 64.94 97 ALA A N 1
ATOM 696 C CA . ALA A 1 97 ? 10.337 15.854 -1.021 1.00 64.94 97 ALA A CA 1
ATOM 697 C C . ALA A 1 97 ? 11.348 15.538 -2.140 1.00 64.94 97 ALA A C 1
ATOM 699 O O . ALA A 1 97 ? 12.308 16.276 -2.362 1.00 64.94 97 ALA A O 1
ATOM 700 N N . VAL A 1 98 ? 11.167 14.405 -2.816 1.00 67.12 98 VAL A N 1
ATOM 701 C CA . VAL A 1 98 ? 11.977 13.995 -3.964 1.00 67.12 98 VAL A CA 1
ATOM 702 C C . VAL A 1 98 ? 11.316 14.454 -5.257 1.00 67.12 98 VAL A C 1
ATOM 704 O O . VAL A 1 98 ? 10.099 14.381 -5.427 1.00 67.12 98 VAL A O 1
ATOM 707 N N . GLY A 1 99 ? 12.132 14.943 -6.189 1.00 61.38 99 GLY A N 1
ATOM 708 C CA . GLY A 1 99 ? 11.689 15.168 -7.561 1.00 61.38 99 GLY A CA 1
ATOM 709 C C . GLY A 1 99 ? 11.643 13.843 -8.321 1.00 61.38 99 GLY A C 1
ATOM 710 O O . GLY A 1 99 ? 12.581 13.059 -8.224 1.00 61.38 99 GLY A O 1
ATOM 711 N N . GLY A 1 100 ? 10.585 13.596 -9.096 1.00 70.75 100 GLY A N 1
ATOM 712 C CA . GLY A 1 100 ? 10.495 12.419 -9.967 1.00 70.75 100 GLY A CA 1
ATOM 713 C C . GLY A 1 100 ? 9.081 11.859 -10.128 1.00 70.75 100 GLY A C 1
ATOM 714 O O . GLY A 1 100 ? 8.167 12.208 -9.387 1.00 70.75 100 GLY A O 1
ATOM 715 N N . ASN A 1 101 ? 8.915 10.974 -11.114 1.00 78.00 101 ASN A N 1
ATOM 716 C CA . ASN A 1 101 ? 7.681 10.219 -11.359 1.00 78.00 101 ASN A CA 1
ATOM 717 C C . ASN A 1 101 ? 7.792 8.825 -10.728 1.00 78.00 101 ASN A C 1
ATOM 719 O O . ASN A 1 101 ? 7.812 7.831 -11.447 1.00 78.00 101 ASN A O 1
ATOM 723 N N . GLN A 1 102 ? 7.959 8.766 -9.411 1.00 86.56 102 GLN A N 1
ATOM 724 C CA . GLN A 1 102 ? 8.056 7.514 -8.663 1.00 86.56 102 GLN A CA 1
ATOM 725 C C . GLN A 1 102 ? 7.025 7.529 -7.547 1.00 86.56 102 GLN A C 1
ATOM 727 O O . GLN A 1 102 ? 6.855 8.550 -6.873 1.00 86.56 102 GLN A O 1
ATOM 732 N N . ASP A 1 103 ? 6.367 6.394 -7.373 1.00 92.38 103 ASP A N 1
ATOM 733 C CA . ASP A 1 103 ? 5.269 6.228 -6.440 1.00 92.38 103 ASP A CA 1
ATOM 734 C C . ASP A 1 103 ? 5.561 5.014 -5.547 1.00 92.38 103 ASP A C 1
ATOM 736 O O . ASP A 1 103 ? 5.927 3.953 -6.052 1.00 92.38 103 ASP A O 1
ATOM 740 N N . PHE A 1 104 ? 5.398 5.157 -4.230 1.00 94.19 104 PHE A N 1
ATOM 741 C CA . PHE A 1 104 ? 5.531 4.050 -3.277 1.00 94.19 104 PHE A CA 1
ATOM 742 C C . PHE A 1 104 ? 4.425 4.123 -2.229 1.00 94.19 104 PHE A C 1
ATOM 744 O O . PHE A 1 104 ? 3.994 5.212 -1.827 1.00 94.19 104 PHE A O 1
ATOM 751 N N . GLY A 1 105 ? 3.914 2.962 -1.839 1.00 96.69 105 GLY A N 1
ATOM 752 C CA . GLY A 1 105 ? 2.680 2.858 -1.083 1.00 96.69 105 GLY A CA 1
ATOM 753 C C . GLY A 1 105 ? 2.451 1.491 -0.465 1.00 96.69 105 GLY A C 1
ATOM 754 O O . GLY A 1 105 ? 3.281 0.593 -0.568 1.00 96.69 105 GLY A O 1
ATOM 755 N N . ILE A 1 106 ? 1.289 1.349 0.161 1.00 98.31 106 ILE A N 1
ATOM 756 C CA . ILE A 1 106 ? 0.783 0.080 0.684 1.00 98.31 106 ILE A CA 1
ATOM 757 C C . ILE A 1 106 ? -0.257 -0.508 -0.258 1.00 98.31 106 ILE A C 1
ATOM 759 O O . ILE A 1 106 ? -0.963 0.223 -0.957 1.00 98.31 106 ILE A O 1
ATOM 763 N N . ALA A 1 107 ? -0.378 -1.827 -0.228 1.00 98.12 107 ALA A N 1
ATOM 764 C CA . ALA A 1 107 ? -1.323 -2.580 -1.029 1.00 98.12 107 ALA A CA 1
ATOM 765 C C . ALA A 1 107 ? -2.050 -3.632 -0.196 1.00 98.12 107 ALA A C 1
ATOM 767 O O . ALA A 1 107 ? -1.516 -4.176 0.774 1.00 98.12 107 ALA A O 1
ATOM 768 N N . ILE A 1 108 ? -3.265 -3.936 -0.634 1.00 98.00 108 ILE A N 1
ATOM 769 C CA . ILE A 1 108 ? -3.995 -5.146 -0.289 1.00 98.00 108 ILE A CA 1
ATOM 770 C C . ILE A 1 108 ? -4.352 -5.889 -1.570 1.00 98.00 108 ILE A C 1
ATOM 772 O O . ILE A 1 108 ? -4.585 -5.271 -2.612 1.00 98.00 108 ILE A O 1
ATOM 776 N N . ALA A 1 109 ? -4.448 -7.207 -1.481 1.00 97.00 109 ALA A N 1
ATOM 777 C CA . ALA A 1 109 ? -4.816 -8.039 -2.612 1.00 97.00 109 ALA A CA 1
ATOM 778 C C . ALA A 1 109 ? -5.674 -9.236 -2.191 1.00 97.00 109 ALA A C 1
ATOM 780 O O . ALA A 1 109 ? -5.892 -9.490 -1.001 1.00 97.00 109 ALA A O 1
ATOM 781 N N . THR A 1 110 ? -6.195 -9.941 -3.192 1.00 95.88 110 THR A N 1
ATOM 782 C CA . THR A 1 110 ? -6.935 -11.204 -3.020 1.00 95.88 110 THR A CA 1
ATOM 783 C C . THR A 1 110 ? -6.024 -12.412 -2.779 1.00 95.88 110 THR A C 1
ATOM 785 O O . THR A 1 110 ? -6.449 -13.384 -2.162 1.00 95.88 110 THR A O 1
ATOM 788 N N . THR A 1 111 ? -4.765 -12.335 -3.213 1.00 94.25 111 THR A N 1
ATOM 789 C CA . THR A 1 111 ? -3.694 -13.324 -3.015 1.00 94.25 111 THR A CA 1
ATOM 790 C C . THR A 1 111 ? -2.353 -12.590 -2.922 1.00 94.25 111 THR A C 1
ATOM 792 O O . THR A 1 111 ? -2.245 -11.445 -3.355 1.00 94.25 111 THR A O 1
ATOM 795 N N . ASP A 1 112 ? -1.359 -13.219 -2.305 1.00 91.06 112 ASP A N 1
ATOM 796 C CA . ASP A 1 112 ? 0.027 -12.753 -2.206 1.00 91.06 112 ASP A CA 1
ATOM 797 C C . ASP A 1 112 ? 0.834 -12.940 -3.493 1.00 91.06 112 ASP A C 1
ATOM 799 O O . ASP A 1 112 ? 1.838 -12.262 -3.667 1.00 91.06 112 ASP A O 1
ATOM 803 N N . ASP A 1 113 ? 0.372 -13.800 -4.399 1.00 87.44 113 ASP A N 1
ATOM 804 C CA . ASP A 1 113 ? 0.955 -14.006 -5.725 1.00 87.44 113 ASP A CA 1
ATOM 805 C C . ASP A 1 113 ? -0.113 -13.752 -6.805 1.00 87.44 113 ASP A C 1
ATOM 807 O O . ASP A 1 113 ? -0.652 -14.693 -7.406 1.00 87.44 113 ASP A O 1
ATOM 811 N N . PRO A 1 114 ? -0.548 -12.487 -6.999 1.00 81.62 114 PRO A N 1
ATOM 812 C CA . PRO A 1 114 ? -1.441 -12.154 -8.099 1.00 81.62 114 PRO A CA 1
ATOM 813 C C . PRO A 1 114 ? -0.774 -12.522 -9.424 1.00 81.62 114 PRO A C 1
ATOM 815 O O . PRO A 1 114 ? 0.448 -12.524 -9.538 1.00 81.62 114 PRO A O 1
ATOM 818 N N . ALA A 1 115 ? -1.586 -12.822 -10.440 1.00 73.44 115 ALA A N 1
ATOM 819 C CA . ALA A 1 115 ? -1.064 -13.215 -11.742 1.00 73.44 115 ALA A CA 1
ATOM 820 C C . ALA A 1 115 ? -0.011 -12.209 -12.229 1.00 73.44 115 ALA A C 1
ATOM 822 O O . ALA A 1 115 ? -0.301 -11.022 -12.348 1.00 73.44 115 ALA A O 1
ATOM 823 N N . ASP A 1 116 ? 1.195 -12.694 -12.517 1.00 70.75 116 ASP A N 1
ATOM 824 C CA . ASP A 1 116 ? 2.269 -11.846 -13.012 1.00 70.75 116 ASP A CA 1
ATOM 825 C C . ASP A 1 116 ? 1.955 -11.300 -14.404 1.00 70.75 116 ASP A C 1
ATOM 827 O O . ASP A 1 116 ? 1.470 -12.002 -15.302 1.00 70.75 116 ASP A O 1
ATOM 831 N N . ALA A 1 117 ? 2.313 -10.039 -14.615 1.00 68.44 117 ALA A N 1
ATOM 832 C CA . ALA A 1 117 ? 2.319 -9.419 -15.922 1.00 68.44 117 ALA A CA 1
ATOM 833 C C . ALA A 1 117 ? 3.310 -10.159 -16.832 1.00 68.44 117 ALA A C 1
ATOM 835 O O . ALA A 1 117 ? 4.525 -9.996 -16.742 1.00 68.44 117 ALA A O 1
ATOM 836 N N . VAL A 1 118 ? 2.789 -10.966 -17.761 1.00 68.25 118 VAL A N 1
ATOM 837 C CA . VAL A 1 118 ? 3.616 -11.679 -18.743 1.00 68.25 118 VAL A CA 1
ATOM 838 C C . VAL A 1 118 ? 3.902 -10.777 -19.938 1.00 68.25 118 VAL A C 1
ATOM 840 O O . VAL A 1 118 ? 2.996 -10.357 -20.665 1.00 68.25 118 VAL A O 1
ATOM 843 N N . TRP A 1 119 ? 5.184 -10.523 -20.193 1.00 66.25 119 TRP A N 1
ATOM 844 C CA . TRP A 1 119 ? 5.614 -9.783 -21.375 1.00 66.25 119 TRP A CA 1
ATOM 845 C C . TRP A 1 119 ? 5.277 -10.539 -22.664 1.00 66.25 119 TRP A C 1
ATOM 847 O O . TRP A 1 119 ? 5.854 -11.584 -22.962 1.00 66.25 119 TRP A O 1
ATOM 857 N N . THR A 1 120 ? 4.347 -9.997 -23.454 1.00 64.62 120 THR A N 1
ATOM 858 C CA . THR A 1 120 ? 3.910 -10.598 -24.728 1.00 64.62 120 THR A CA 1
ATOM 859 C C . THR A 1 120 ? 4.366 -9.786 -25.942 1.00 64.62 120 THR A C 1
ATOM 861 O O . THR A 1 120 ? 4.927 -10.363 -26.870 1.00 64.62 120 THR A O 1
ATOM 864 N N . SER A 1 121 ? 4.219 -8.457 -25.925 1.00 52.09 121 SER A N 1
ATOM 865 C CA . SER A 1 121 ? 4.981 -7.506 -26.756 1.00 52.09 121 SER A CA 1
ATOM 866 C C . SER A 1 121 ? 4.599 -6.064 -26.408 1.00 52.09 121 SER A C 1
ATOM 868 O O . SER A 1 121 ? 3.425 -5.711 -26.491 1.00 52.09 121 SER A O 1
ATOM 870 N N . GLY A 1 122 ? 5.571 -5.207 -26.093 1.00 57.25 122 GLY A N 1
ATOM 871 C CA . GLY A 1 122 ? 5.377 -3.757 -25.943 1.00 57.25 122 GLY A CA 1
ATOM 872 C C . GLY A 1 122 ? 4.791 -3.296 -24.604 1.00 57.25 122 GLY A C 1
ATOM 873 O O . GLY A 1 122 ? 5.068 -2.171 -24.198 1.00 57.25 122 GLY A O 1
ATOM 874 N N . THR A 1 123 ? 4.017 -4.125 -23.901 1.00 61.06 123 THR A N 1
ATOM 875 C CA . THR A 1 123 ? 3.587 -3.914 -22.505 1.00 61.06 123 THR A CA 1
ATOM 876 C C . THR A 1 123 ? 3.174 -5.261 -21.895 1.00 61.06 123 THR A C 1
ATOM 878 O O . THR A 1 123 ? 2.553 -6.072 -22.585 1.00 61.06 123 THR A O 1
ATOM 881 N N . ALA A 1 124 ? 3.507 -5.501 -20.626 1.00 65.25 124 ALA A N 1
ATOM 882 C CA . ALA A 1 124 ? 2.933 -6.563 -19.796 1.00 65.25 124 ALA A CA 1
ATOM 883 C C . ALA A 1 124 ? 1.978 -5.933 -18.771 1.00 65.25 124 ALA A C 1
ATOM 885 O O . ALA A 1 124 ? 2.356 -4.937 -18.162 1.00 65.25 124 ALA A O 1
ATOM 886 N N . ASP A 1 125 ? 0.770 -6.471 -18.576 1.00 73.12 125 ASP A N 1
ATOM 887 C CA . ASP A 1 125 ? -0.223 -5.924 -17.634 1.00 73.12 125 ASP A CA 1
ATOM 888 C C . ASP A 1 125 ? -1.076 -7.050 -17.040 1.00 73.12 125 ASP A C 1
ATOM 890 O O . ASP A 1 125 ? -1.738 -7.778 -17.784 1.00 73.12 125 ASP A O 1
ATOM 894 N N . ALA A 1 126 ? -1.047 -7.206 -15.717 1.00 73.75 126 ALA A N 1
ATOM 895 C CA . ALA A 1 126 ? -1.848 -8.198 -15.000 1.00 73.75 126 ALA A CA 1
ATOM 896 C C . ALA A 1 126 ? -2.474 -7.612 -13.727 1.00 73.75 126 ALA A C 1
ATOM 898 O O . ALA A 1 126 ? -2.414 -8.162 -12.629 1.00 73.75 126 ALA A O 1
ATOM 899 N N . ARG A 1 127 ? -3.107 -6.450 -13.881 1.00 75.88 127 ARG A N 1
ATOM 900 C CA . ARG A 1 127 ? -3.803 -5.766 -12.790 1.00 75.88 127 ARG A CA 1
ATOM 901 C C . ARG A 1 127 ? -5.143 -6.421 -12.458 1.00 75.88 127 ARG A C 1
ATOM 903 O O . ARG A 1 127 ? -6.147 -6.098 -13.084 1.00 75.88 127 ARG A O 1
ATOM 910 N N . GLN A 1 128 ? -5.173 -7.318 -11.473 1.00 88.69 128 GLN A N 1
ATOM 911 C CA . GLN A 1 128 ? -6.412 -7.939 -10.984 1.00 88.69 128 GLN A CA 1
ATOM 912 C C . GLN A 1 128 ? -6.389 -8.146 -9.473 1.00 88.69 128 GLN A C 1
ATOM 914 O O . GLN A 1 128 ? -5.437 -8.701 -8.933 1.00 88.69 128 GLN A O 1
ATOM 919 N N . GLY A 1 129 ? -7.465 -7.748 -8.797 1.00 93.12 129 GLY A N 1
ATOM 920 C CA . GLY A 1 129 ? -7.681 -8.070 -7.388 1.00 93.12 129 GLY A CA 1
ATOM 921 C C . GLY A 1 129 ? -6.710 -7.376 -6.434 1.00 93.12 129 GLY A C 1
ATOM 922 O O . GLY A 1 129 ? -6.309 -7.993 -5.447 1.00 93.12 129 GLY A O 1
ATOM 923 N N . ILE A 1 130 ? -6.322 -6.130 -6.734 1.00 95.44 130 ILE A N 1
ATOM 924 C CA . ILE A 1 130 ? -5.361 -5.326 -5.958 1.00 95.44 130 ILE A CA 1
ATOM 925 C C . ILE A 1 130 ? -5.956 -3.938 -5.706 1.00 95.44 130 ILE A C 1
ATOM 927 O O . ILE A 1 130 ? -6.547 -3.341 -6.605 1.00 95.44 130 ILE A O 1
ATOM 931 N N . LEU A 1 131 ? -5.785 -3.409 -4.497 1.00 97.31 131 LEU A N 1
ATOM 932 C CA . LEU A 1 131 ? -6.112 -2.033 -4.120 1.00 97.31 131 LEU A CA 1
ATOM 933 C C . LEU A 1 131 ? -4.933 -1.444 -3.353 1.00 97.31 131 LEU A C 1
ATOM 935 O O . LEU A 1 131 ? -4.359 -2.108 -2.491 1.00 97.31 131 LEU A O 1
ATOM 939 N N . TYR A 1 132 ? -4.560 -0.205 -3.652 1.00 97.44 132 TYR A N 1
ATOM 940 C CA . TYR A 1 132 ? -3.365 0.404 -3.080 1.00 97.44 132 TYR A CA 1
ATOM 941 C C . TYR A 1 132 ? -3.531 1.902 -2.807 1.00 97.44 132 TYR A C 1
ATOM 943 O O . TYR A 1 132 ? -4.323 2.602 -3.440 1.00 97.44 132 TYR A O 1
ATOM 951 N N . SER A 1 133 ? -2.766 2.388 -1.829 1.00 97.94 133 SER A N 1
ATOM 952 C CA . SER A 1 133 ? -2.647 3.798 -1.438 1.00 97.94 133 SER A CA 1
ATOM 953 C C . SER A 1 133 ? -1.173 4.169 -1.450 1.00 97.94 133 SER A C 1
ATOM 955 O O . SER A 1 133 ? -0.360 3.422 -0.910 1.00 97.94 133 SER A O 1
ATOM 957 N N . TYR A 1 134 ? -0.807 5.283 -2.076 1.00 96.56 134 TYR A N 1
ATOM 958 C CA . TYR A 1 134 ? 0.592 5.621 -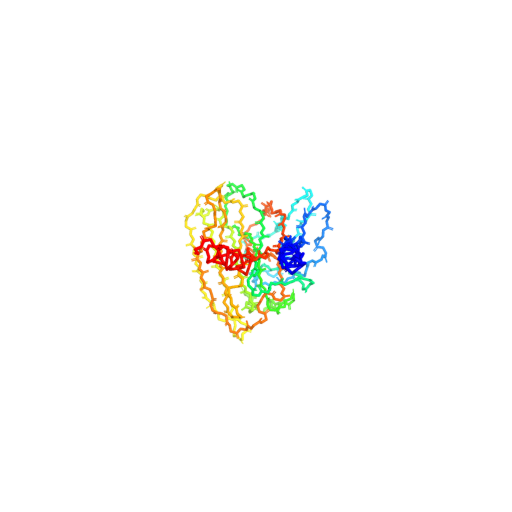2.326 1.00 96.56 134 TYR A CA 1
ATOM 959 C C . TYR A 1 134 ? 0.852 7.121 -2.358 1.00 96.56 134 TYR A C 1
ATOM 961 O O . TYR A 1 134 ? -0.013 7.929 -2.709 1.00 96.56 134 TYR A O 1
ATOM 969 N N . VAL A 1 135 ? 2.089 7.493 -2.035 1.00 94.38 135 VAL A N 1
ATOM 970 C CA . VAL A 1 135 ? 2.550 8.876 -2.141 1.00 94.38 135 VAL A CA 1
ATOM 971 C C . VAL A 1 135 ? 3.185 9.101 -3.507 1.00 94.38 135 VAL A C 1
ATOM 973 O O . VAL A 1 135 ? 4.021 8.321 -3.958 1.00 94.38 135 VAL A O 1
ATOM 976 N N . LYS A 1 136 ? 2.803 10.206 -4.148 1.00 91.88 136 LYS A N 1
ATOM 977 C CA . LYS A 1 136 ? 3.358 10.701 -5.408 1.00 91.88 136 LYS A CA 1
ATOM 978 C C . LYS A 1 136 ? 4.130 11.988 -5.131 1.00 91.88 136 LYS A C 1
ATOM 980 O O . LYS A 1 136 ? 3.651 13.096 -5.394 1.00 91.88 136 LYS A O 1
ATOM 985 N N . ALA A 1 137 ? 5.320 11.831 -4.550 1.00 83.56 137 ALA A N 1
ATOM 986 C CA . ALA A 1 137 ? 6.104 12.932 -3.984 1.00 83.56 137 ALA A CA 1
ATOM 987 C C . ALA A 1 137 ? 6.365 14.056 -5.000 1.00 83.56 137 ALA A C 1
ATOM 989 O O . ALA A 1 137 ? 6.119 15.225 -4.707 1.00 83.56 137 ALA A O 1
ATOM 990 N N . GLY A 1 138 ? 6.742 13.701 -6.234 1.00 84.62 138 GLY A N 1
ATOM 991 C CA . GLY A 1 138 ? 7.024 14.677 -7.289 1.00 84.62 138 GLY A CA 1
ATOM 992 C C . GLY A 1 138 ? 5.808 15.462 -7.793 1.00 84.62 138 GLY A C 1
ATOM 993 O O . GLY A 1 138 ? 5.985 16.445 -8.507 1.00 84.62 138 GLY A O 1
ATOM 994 N N . SER A 1 139 ? 4.581 15.054 -7.446 1.00 88.38 139 SER A N 1
ATOM 995 C CA . SER A 1 139 ? 3.348 15.784 -7.786 1.00 88.38 139 SER A CA 1
ATOM 996 C C . SER A 1 139 ? 2.662 16.424 -6.578 1.00 88.38 139 SER A C 1
ATOM 998 O O . SER A 1 139 ? 1.643 17.077 -6.773 1.00 88.38 139 SER A O 1
ATOM 1000 N N . GLY A 1 140 ? 3.180 16.257 -5.354 1.00 90.81 140 GLY A N 1
ATOM 1001 C CA . GLY A 1 140 ? 2.521 16.779 -4.150 1.00 90.81 140 GLY A CA 1
ATOM 1002 C C . GLY A 1 140 ? 1.148 16.142 -3.914 1.00 90.81 140 GLY A C 1
ATOM 1003 O O . GLY A 1 140 ? 0.172 16.840 -3.645 1.00 90.81 140 GLY A O 1
ATOM 1004 N N . GLN A 1 141 ? 1.047 14.825 -4.111 1.00 94.25 141 GLN A N 1
ATOM 1005 C CA . GLN A 1 141 ? -0.219 14.101 -4.037 1.00 94.25 141 GLN A CA 1
ATOM 1006 C C . GLN A 1 141 ? -0.089 12.813 -3.233 1.00 94.25 141 GLN A C 1
ATOM 1008 O O . GLN A 1 141 ? 0.944 12.141 -3.274 1.00 94.25 141 GLN A O 1
ATOM 1013 N N . VAL A 1 142 ? -1.186 12.422 -2.592 1.00 96.19 142 VAL A N 1
ATOM 1014 C CA . VAL A 1 142 ? -1.446 11.023 -2.233 1.00 96.19 142 VAL A CA 1
ATOM 1015 C C . VAL A 1 142 ? -2.532 10.508 -3.161 1.00 96.19 142 VAL A C 1
ATOM 1017 O O . VAL A 1 142 ? -3.487 11.227 -3.473 1.00 96.19 142 VAL A O 1
ATOM 1020 N N . ARG A 1 143 ? -2.380 9.273 -3.627 1.00 97.31 143 ARG A N 1
ATOM 1021 C CA . ARG A 1 143 ? -3.335 8.625 -4.517 1.00 97.31 143 ARG A CA 1
ATOM 1022 C C . ARG A 1 143 ? -3.774 7.282 -3.981 1.00 97.31 143 ARG A C 1
ATOM 1024 O O . ARG A 1 143 ? -3.053 6.622 -3.242 1.00 97.31 143 ARG A O 1
ATOM 1031 N N . THR A 1 144 ? -4.966 6.895 -4.401 1.00 97.75 144 THR A N 1
ATOM 1032 C CA . THR A 1 144 ? -5.500 5.553 -4.203 1.00 97.75 144 THR A CA 1
ATOM 1033 C C . THR A 1 144 ? -6.021 5.053 -5.539 1.00 97.75 144 THR A C 1
ATOM 1035 O O . THR A 1 144 ? -6.507 5.849 -6.350 1.00 97.75 144 THR A O 1
ATOM 1038 N N . ASP A 1 145 ? -5.869 3.762 -5.782 1.00 96.31 145 ASP A N 1
ATOM 1039 C CA . ASP A 1 145 ? -6.336 3.106 -6.998 1.00 96.31 145 ASP A CA 1
ATOM 1040 C C . ASP A 1 145 ? -6.596 1.625 -6.707 1.00 96.31 145 ASP A C 1
ATOM 1042 O O . ASP A 1 145 ? -6.208 1.101 -5.656 1.00 96.31 145 ASP A O 1
ATOM 1046 N N . GLY A 1 146 ? -7.235 0.935 -7.640 1.00 94.38 146 GLY A N 1
ATOM 1047 C CA . GLY A 1 146 ? -7.429 -0.500 -7.541 1.00 94.38 146 GLY A CA 1
ATOM 1048 C C . GLY A 1 146 ? -8.063 -1.102 -8.781 1.00 94.38 146 GLY A C 1
ATOM 1049 O O . GLY A 1 146 ? -8.574 -0.398 -9.651 1.00 94.38 146 GLY A O 1
ATOM 1050 N N . TYR A 1 147 ? -8.047 -2.426 -8.838 1.00 94.44 147 TYR A N 1
ATOM 1051 C CA . TYR A 1 147 ? -8.568 -3.224 -9.941 1.00 94.44 147 TYR A CA 1
ATOM 1052 C C . TYR A 1 147 ? -9.390 -4.364 -9.384 1.00 94.44 147 TYR A C 1
ATOM 1054 O O . TYR A 1 147 ? -8.974 -5.002 -8.417 1.00 94.44 147 TYR A O 1
ATOM 1062 N N . ASP A 1 148 ? -10.544 -4.615 -9.990 1.00 90.50 148 ASP A N 1
ATOM 1063 C CA . ASP A 1 148 ? -11.426 -5.700 -9.581 1.00 90.50 148 ASP A CA 1
ATOM 1064 C C . ASP A 1 148 ? -10.744 -7.075 -9.733 1.00 90.50 148 ASP A C 1
ATOM 1066 O O . ASP A 1 148 ? -9.754 -7.232 -10.458 1.00 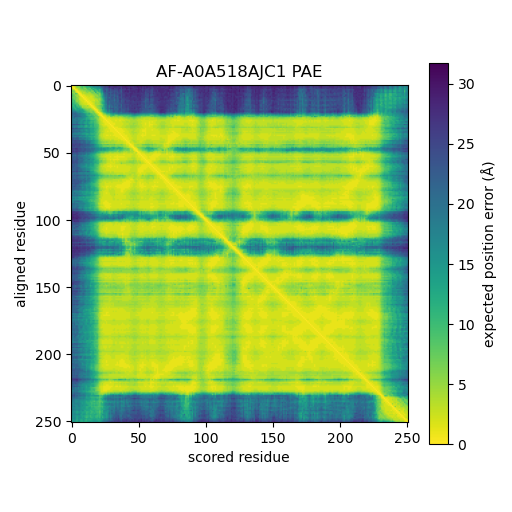90.50 148 ASP A O 1
ATOM 1070 N N . ALA A 1 149 ? -11.226 -8.066 -8.986 1.00 88.25 149 ALA A N 1
ATOM 1071 C CA . ALA A 1 149 ? -10.636 -9.401 -8.976 1.00 88.25 149 ALA A CA 1
ATOM 1072 C C . ALA A 1 149 ? -11.081 -10.256 -10.169 1.00 88.25 149 ALA A C 1
ATOM 1074 O O . ALA A 1 149 ? -10.350 -11.151 -10.587 1.00 88.25 149 ALA A O 1
ATOM 1075 N N . ALA A 1 150 ? -12.281 -10.019 -10.703 1.00 86.81 150 ALA A N 1
ATOM 1076 C CA . ALA A 1 150 ? -12.867 -10.876 -11.728 1.00 86.81 150 ALA A CA 1
ATOM 1077 C C . ALA A 1 150 ? -12.426 -10.533 -13.159 1.00 86.81 150 ALA A C 1
ATOM 1079 O O . ALA A 1 150 ? -12.359 -11.424 -14.009 1.00 86.81 150 ALA A O 1
ATOM 1080 N N . THR A 1 151 ? -12.198 -9.256 -13.462 1.00 85.56 151 THR A N 1
ATOM 1081 C CA . THR A 1 151 ? -11.976 -8.757 -14.829 1.00 85.56 151 THR A CA 1
ATOM 1082 C C . THR A 1 151 ? -10.706 -7.924 -14.990 1.00 85.56 151 THR A C 1
ATOM 1084 O O . THR A 1 151 ? -10.243 -7.744 -16.117 1.00 85.56 151 THR A O 1
ATOM 1087 N N . GLY A 1 152 ? -10.133 -7.431 -13.891 1.00 85.75 152 GLY A N 1
ATOM 1088 C CA . GLY A 1 152 ? -9.087 -6.417 -13.896 1.00 85.75 152 GLY A CA 1
ATOM 1089 C C . GLY A 1 152 ? -9.574 -5.034 -14.301 1.00 85.75 152 GLY A C 1
ATOM 1090 O O . GLY A 1 152 ? -8.768 -4.204 -14.721 1.00 85.75 152 GLY A O 1
ATOM 1091 N N . ALA A 1 153 ? -10.879 -4.755 -14.242 1.00 88.56 153 ALA A N 1
ATOM 1092 C CA . ALA A 1 153 ? -11.360 -3.408 -14.518 1.00 88.56 153 ALA A CA 1
ATOM 1093 C C . ALA A 1 153 ? -10.955 -2.468 -13.378 1.00 88.56 153 ALA A C 1
ATOM 1095 O O . ALA A 1 153 ? -11.021 -2.819 -12.199 1.00 88.56 153 ALA A O 1
ATOM 1096 N N . GLY A 1 154 ? -10.545 -1.250 -13.734 1.00 92.38 154 GLY A N 1
ATOM 1097 C CA . GLY A 1 154 ? -10.187 -0.235 -12.750 1.00 92.38 154 GLY A CA 1
ATOM 1098 C C . GLY A 1 154 ? -11.377 0.122 -11.857 1.00 92.38 154 GLY A C 1
ATOM 1099 O O . GLY A 1 154 ? -12.450 0.476 -12.348 1.00 92.38 154 GLY A O 1
ATOM 1100 N N . LEU A 1 155 ? -11.160 0.082 -10.544 1.00 92.81 155 LEU A N 1
ATOM 1101 C CA . LEU A 1 155 ? -12.101 0.536 -9.518 1.00 92.81 155 LEU A CA 1
ATOM 1102 C C . LEU A 1 155 ? -12.125 2.071 -9.398 1.00 92.81 155 LEU A C 1
ATOM 1104 O O . LEU A 1 155 ? -13.047 2.637 -8.811 1.00 92.81 155 LEU A O 1
ATOM 1108 N N . GLY A 1 156 ? -11.128 2.740 -9.984 1.00 91.94 156 GLY A N 1
ATOM 1109 C CA . GLY A 1 156 ? -11.020 4.191 -10.102 1.00 91.94 156 GLY A CA 1
ATOM 1110 C C . GLY A 1 156 ? -9.734 4.731 -9.481 1.00 91.94 156 GLY A C 1
ATOM 1111 O O . GLY A 1 156 ? -9.308 4.265 -8.432 1.00 91.94 156 GLY A O 1
ATOM 1112 N N . ASN A 1 157 ? -9.158 5.758 -10.114 1.00 93.50 157 ASN A N 1
ATOM 1113 C CA . ASN A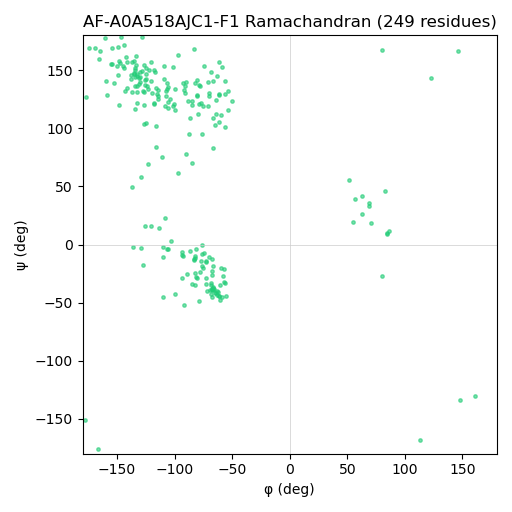 1 157 ? -7.966 6.457 -9.638 1.00 93.50 157 ASN A CA 1
ATOM 1114 C C . ASN A 1 157 ? -8.371 7.782 -8.981 1.00 93.50 157 ASN A C 1
ATOM 1116 O O . ASN A 1 157 ? -8.946 8.654 -9.641 1.00 93.50 157 ASN A O 1
ATOM 1120 N N . PHE A 1 158 ? -8.053 7.943 -7.699 1.00 97.81 158 PHE A N 1
ATOM 1121 C CA . PHE A 1 158 ? -8.406 9.125 -6.913 1.00 97.81 158 PHE A CA 1
ATOM 1122 C C . PHE A 1 158 ? -7.164 9.747 -6.282 1.00 97.81 158 PHE A C 1
ATOM 1124 O O . PHE A 1 158 ? -6.223 9.047 -5.905 1.00 97.81 158 PHE A O 1
ATOM 1131 N N . SER A 1 159 ? -7.161 11.071 -6.144 1.00 97.31 159 SER A N 1
ATOM 1132 C CA . SER A 1 159 ? -6.022 11.822 -5.616 1.00 97.31 159 SER A CA 1
ATOM 1133 C C . SER A 1 159 ? -6.455 12.924 -4.661 1.00 97.31 159 SER A C 1
ATOM 1135 O O . SER A 1 159 ? -7.464 13.587 -4.900 1.00 97.31 159 SER A O 1
ATOM 1137 N N . ALA A 1 160 ? -5.630 13.179 -3.651 1.00 97.12 160 ALA A N 1
ATOM 1138 C CA . ALA A 1 160 ? -5.672 14.390 -2.845 1.00 97.12 160 ALA A CA 1
ATOM 1139 C C . ALA A 1 160 ? -4.381 15.187 -3.056 1.00 97.12 160 ALA A C 1
ATOM 1141 O O . ALA A 1 160 ? -3.285 14.633 -2.939 1.00 97.12 160 ALA A O 1
ATOM 1142 N N . ASP A 1 161 ? -4.518 16.481 -3.347 1.00 96.38 161 ASP A N 1
ATOM 1143 C CA . ASP A 1 161 ? -3.394 17.415 -3.347 1.00 96.38 161 ASP A CA 1
ATOM 1144 C C . ASP A 1 161 ? -3.025 17.732 -1.895 1.00 96.38 161 ASP A C 1
ATOM 1146 O O . ASP A 1 161 ? -3.849 18.233 -1.123 1.00 96.38 161 ASP A O 1
ATOM 1150 N N . VAL A 1 162 ? -1.793 17.414 -1.506 1.00 93.38 162 VAL A N 1
ATOM 1151 C CA . VAL A 1 162 ? -1.313 17.563 -0.131 1.00 93.38 162 VAL A CA 1
ATOM 1152 C C . VAL A 1 162 ? 0.180 17.853 -0.125 1.00 93.38 162 VAL A C 1
ATOM 1154 O O . VAL A 1 162 ? 0.940 17.338 -0.944 1.00 93.38 162 VAL A O 1
ATOM 1157 N N . ASP A 1 163 ? 0.627 18.664 0.832 1.00 92.44 163 ASP A N 1
ATOM 1158 C CA . ASP A 1 163 ? 2.051 18.745 1.128 1.00 92.44 163 ASP A CA 1
ATOM 1159 C C . ASP A 1 163 ? 2.515 17.385 1.661 1.00 92.44 163 ASP A C 1
ATOM 116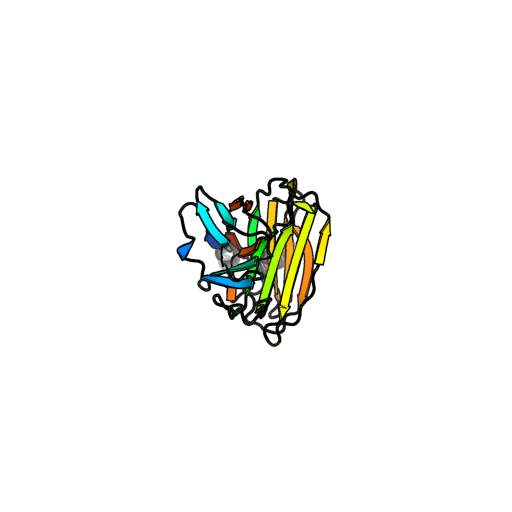1 O O . ASP A 1 163 ? 2.249 17.025 2.810 1.00 92.44 163 ASP A O 1
ATOM 1165 N N . VAL A 1 164 ? 3.192 16.617 0.807 1.00 90.06 164 VAL A N 1
ATOM 1166 C CA . VAL A 1 164 ? 3.648 15.255 1.111 1.00 90.06 164 VAL A CA 1
ATOM 1167 C C . VAL A 1 164 ? 4.585 15.200 2.316 1.00 90.06 164 VAL A C 1
ATOM 1169 O O . VAL A 1 164 ? 4.664 14.160 2.956 1.00 90.06 164 VAL A O 1
ATOM 1172 N N . THR A 1 165 ? 5.219 16.317 2.696 1.00 90.44 165 THR A N 1
ATOM 1173 C CA . THR A 1 165 ? 6.048 16.393 3.912 1.00 90.44 165 THR A CA 1
ATOM 1174 C C . THR A 1 165 ? 5.227 16.398 5.206 1.00 90.44 165 THR A C 1
ATOM 1176 O O . THR A 1 165 ? 5.767 16.185 6.288 1.00 90.44 165 THR A O 1
ATOM 1179 N N . THR A 1 166 ? 3.913 16.628 5.111 1.00 93.31 166 THR A N 1
ATOM 1180 C CA . THR A 1 166 ? 2.972 16.562 6.243 1.00 93.31 166 THR A CA 1
ATOM 1181 C C . THR A 1 166 ? 2.303 15.196 6.390 1.00 93.31 166 THR A C 1
ATOM 1183 O O . THR A 1 166 ? 1.610 14.955 7.384 1.00 93.31 166 THR A O 1
ATOM 1186 N N . VAL A 1 167 ? 2.490 14.313 5.406 1.00 95.12 167 VAL A N 1
ATOM 1187 C CA . VAL A 1 167 ? 1.961 12.951 5.419 1.00 95.12 167 VAL A CA 1
ATOM 1188 C C . VAL A 1 167 ? 2.853 12.102 6.315 1.00 95.12 167 VAL A C 1
ATOM 1190 O O . VAL A 1 167 ? 4.049 11.984 6.075 1.00 95.12 167 VAL A O 1
ATOM 1193 N N . THR A 1 168 ? 2.262 11.520 7.354 1.00 96.38 168 THR A N 1
ATOM 1194 C CA . THR A 1 168 ? 2.961 10.698 8.354 1.00 96.38 168 THR A CA 1
ATOM 1195 C C . THR A 1 168 ? 2.594 9.223 8.262 1.00 96.38 168 THR A C 1
ATOM 1197 O O . THR A 1 168 ? 3.220 8.396 8.915 1.00 96.38 168 THR A O 1
ATOM 1200 N N . GLY A 1 169 ? 1.569 8.871 7.485 1.00 97.38 169 GLY A N 1
ATOM 1201 C CA . GLY A 1 169 ? 1.216 7.479 7.238 1.00 97.38 169 GLY A CA 1
ATOM 1202 C C . GLY A 1 169 ? 0.269 7.297 6.060 1.00 97.38 169 GLY A C 1
ATOM 1203 O O . GLY A 1 169 ? -0.346 8.253 5.583 1.00 97.38 169 GLY A O 1
ATOM 1204 N N . LEU A 1 170 ? 0.136 6.052 5.618 1.00 98.31 170 LEU A N 1
ATOM 1205 C CA . LEU A 1 170 ? -0.877 5.606 4.663 1.00 98.31 170 LEU A CA 1
ATOM 1206 C C . LEU A 1 170 ? -1.766 4.566 5.334 1.00 98.31 170 LEU A C 1
ATOM 1208 O O . LEU A 1 170 ? -1.307 3.835 6.217 1.00 98.31 170 LEU A O 1
ATOM 1212 N N . TYR A 1 171 ? -3.028 4.488 4.913 1.00 98.62 171 TYR A N 1
ATOM 1213 C CA . TYR A 1 171 ? -3.937 3.478 5.440 1.00 98.62 171 TYR A CA 1
ATOM 1214 C C . TYR A 1 171 ? -4.921 2.928 4.406 1.00 98.62 171 TYR A C 1
ATOM 1216 O O . TYR A 1 171 ? -5.320 3.623 3.466 1.00 98.62 171 TYR A O 1
ATOM 1224 N N . ILE A 1 172 ? -5.327 1.677 4.638 1.00 98.69 172 ILE A N 1
ATOM 1225 C CA . ILE A 1 172 ? -6.448 1.002 3.979 1.00 98.69 172 ILE A CA 1
ATOM 1226 C C . ILE A 1 172 ? -7.276 0.296 5.063 1.00 98.69 172 ILE A C 1
ATOM 1228 O O . ILE A 1 172 ? -6.778 -0.600 5.746 1.00 98.69 172 ILE A O 1
ATOM 1232 N N . THR A 1 173 ? -8.533 0.697 5.239 1.00 98.44 173 THR A N 1
ATOM 1233 C CA . THR A 1 173 ? -9.469 0.152 6.233 1.00 98.44 173 THR A CA 1
ATOM 1234 C C . THR A 1 173 ? -10.523 -0.700 5.554 1.00 98.44 173 THR A C 1
ATOM 1236 O O . THR A 1 173 ? -11.171 -0.246 4.616 1.00 98.44 173 THR A O 1
ATOM 1239 N N . ARG A 1 174 ? -10.775 -1.906 6.063 1.00 98.12 174 ARG A N 1
ATOM 1240 C CA . ARG A 1 174 ? -11.896 -2.733 5.606 1.00 98.12 174 ARG A CA 1
ATOM 1241 C C . ARG A 1 174 ? -13.160 -2.384 6.389 1.00 98.12 174 ARG A C 1
ATOM 1243 O O . ARG A 1 174 ? -13.398 -2.919 7.467 1.00 98.12 174 ARG A O 1
ATOM 1250 N N . THR A 1 175 ? -13.990 -1.498 5.851 1.00 97.31 175 THR A N 1
ATOM 1251 C CA . THR A 1 175 ? -15.210 -1.005 6.524 1.00 97.31 175 THR A CA 1
ATOM 1252 C C . THR A 1 175 ? -16.412 -1.939 6.369 1.00 97.31 175 THR A C 1
ATOM 1254 O O . THR A 1 175 ? -17.403 -1.825 7.091 1.00 97.31 175 THR A O 1
ATOM 1257 N N . GLY A 1 176 ? -16.332 -2.907 5.457 1.00 97.31 176 GLY A N 1
ATOM 1258 C CA . GLY A 1 176 ? -17.343 -3.943 5.279 1.00 97.31 176 GLY A CA 1
ATOM 1259 C C . GLY A 1 176 ? -16.803 -5.156 4.522 1.00 97.31 176 GLY A C 1
ATOM 1260 O O . GLY A 1 176 ? -15.656 -5.151 4.077 1.00 97.31 176 GLY A O 1
ATOM 1261 N N . PRO A 1 177 ? -17.617 -6.210 4.328 1.00 96.81 177 PRO A N 1
ATOM 1262 C CA . PRO A 1 177 ? -17.174 -7.414 3.624 1.00 96.81 177 PRO A CA 1
ATOM 1263 C C . PRO A 1 177 ? -16.630 -7.141 2.216 1.00 96.81 177 PRO A C 1
ATOM 1265 O O . PRO A 1 177 ? -15.695 -7.817 1.800 1.00 96.81 177 PRO A O 1
ATOM 1268 N N . LEU A 1 178 ? -17.186 -6.134 1.535 1.00 97.50 178 LEU A N 1
ATOM 1269 C CA . LEU A 1 178 ? -16.819 -5.697 0.184 1.00 97.50 178 LEU A CA 1
ATOM 1270 C C . LEU A 1 178 ? -16.474 -4.199 0.124 1.00 97.50 178 LEU A C 1
ATOM 1272 O O . LEU A 1 178 ? -16.504 -3.616 -0.955 1.00 97.50 178 LEU A O 1
ATOM 1276 N N . MET A 1 179 ? -16.224 -3.549 1.265 1.00 98.19 179 MET A N 1
ATOM 1277 C CA . MET A 1 179 ? -15.962 -2.107 1.301 1.00 98.19 179 MET A CA 1
ATOM 1278 C C . MET A 1 179 ? -14.620 -1.794 1.939 1.00 98.19 179 MET A C 1
ATOM 1280 O O . MET A 1 179 ? -14.315 -2.311 3.018 1.00 98.19 179 MET A O 1
ATOM 1284 N N . PHE A 1 180 ? -13.865 -0.919 1.279 1.00 98.50 180 PHE A N 1
ATOM 1285 C CA . PHE A 1 180 ? -12.556 -0.466 1.731 1.00 98.50 180 PHE A CA 1
ATOM 1286 C C . PHE A 1 180 ? -12.439 1.048 1.640 1.00 98.50 180 PHE A C 1
ATOM 1288 O O . PHE A 1 180 ? -12.714 1.628 0.597 1.00 98.50 180 PHE A O 1
ATOM 1295 N N . ASP A 1 181 ? -11.972 1.672 2.708 1.00 98.50 181 ASP A N 1
ATOM 1296 C CA . ASP A 1 181 ? -11.609 3.082 2.740 1.00 98.50 181 ASP A CA 1
ATOM 1297 C C . ASP A 1 181 ? -10.093 3.197 2.603 1.00 98.50 181 ASP A C 1
ATOM 1299 O O . ASP A 1 181 ? -9.358 2.477 3.277 1.00 98.50 181 ASP A O 1
ATOM 1303 N N . ALA A 1 182 ? -9.611 4.094 1.749 1.00 98.56 182 ALA A N 1
ATOM 1304 C CA . ALA A 1 182 ? -8.180 4.313 1.568 1.00 98.56 182 ALA A CA 1
ATOM 1305 C C . ALA A 1 182 ? -7.830 5.800 1.644 1.00 98.56 182 ALA A C 1
ATOM 1307 O O . ALA A 1 182 ? -8.567 6.674 1.170 1.00 98.56 182 ALA A O 1
ATOM 1308 N N . GLY A 1 183 ? -6.677 6.090 2.239 1.00 98.31 183 GLY A N 1
ATOM 1309 C CA . GLY A 1 183 ? -6.230 7.459 2.436 1.00 98.31 183 GLY A CA 1
ATOM 1310 C C . GLY A 1 183 ? -4.859 7.563 3.090 1.00 98.31 183 GLY A C 1
ATOM 1311 O O . GLY A 1 183 ? -3.998 6.694 2.918 1.00 98.31 183 GLY A O 1
ATOM 1312 N N . TYR A 1 184 ? -4.665 8.660 3.820 1.00 98.19 184 TYR A N 1
ATOM 1313 C CA . TYR A 1 184 ? -3.408 9.006 4.478 1.00 98.19 184 TYR A CA 1
ATOM 1314 C C . TYR A 1 184 ? -3.611 9.652 5.844 1.00 98.19 184 TYR A C 1
ATOM 1316 O O . TYR A 1 184 ? -4.674 10.186 6.156 1.00 98.19 184 TYR A O 1
ATOM 1324 N N . THR A 1 185 ? -2.557 9.636 6.648 1.00 97.94 185 THR A N 1
ATOM 1325 C CA . THR A 1 185 ? -2.503 10.239 7.977 1.00 97.94 185 THR A CA 1
ATOM 1326 C C . THR A 1 185 ? -1.605 11.469 7.951 1.00 97.94 185 THR A C 1
ATOM 1328 O O . THR A 1 185 ? -0.568 11.487 7.289 1.00 97.94 185 THR A O 1
ATOM 1331 N N . THR A 1 186 ? -1.994 12.498 8.698 1.00 96.75 186 THR A N 1
ATOM 1332 C CA . THR A 1 186 ? -1.165 13.672 9.010 1.00 96.75 186 THR A CA 1
ATOM 1333 C C . THR A 1 186 ? -1.162 13.910 10.519 1.00 96.75 186 THR A C 1
ATOM 1335 O O . THR A 1 186 ? -1.901 13.264 11.265 1.00 96.75 186 THR A O 1
ATOM 1338 N N . ALA A 1 187 ? -0.437 14.930 10.983 1.00 95.19 187 ALA A N 1
ATOM 1339 C CA . ALA A 1 187 ? -0.526 15.392 12.371 1.00 95.19 187 ALA A CA 1
ATOM 1340 C C . ALA A 1 187 ? -1.951 15.810 12.808 1.00 95.19 187 ALA A C 1
ATOM 1342 O O . ALA A 1 187 ? -2.238 15.844 14.003 1.00 95.19 187 ALA A O 1
ATOM 1343 N N . SER A 1 188 ? -2.844 16.127 11.859 1.00 96.50 188 SER A N 1
ATOM 1344 C CA . SER A 1 188 ? -4.247 16.473 12.145 1.00 96.50 188 SER A CA 1
ATOM 1345 C C . SER A 1 188 ? -5.174 15.252 12.218 1.00 96.50 188 SER A C 1
ATOM 1347 O O . SER A 1 188 ? -6.344 15.406 12.565 1.00 96.50 188 SER A O 1
ATOM 1349 N N . GLY A 1 189 ? -4.669 14.056 11.904 1.00 96.25 189 GLY A N 1
ATOM 1350 C CA . GLY A 1 189 ? -5.437 12.816 11.825 1.00 96.25 189 GLY A CA 1
ATOM 1351 C C . GLY A 1 189 ? -5.533 12.259 10.405 1.00 96.25 189 GLY A C 1
ATOM 1352 O O . GLY A 1 189 ? -4.814 12.687 9.496 1.00 96.25 189 GLY A O 1
ATOM 1353 N N . ASP A 1 190 ? -6.419 11.279 10.246 1.00 97.69 190 ASP A N 1
ATOM 1354 C CA . ASP A 1 190 ? -6.644 10.573 8.987 1.00 97.69 190 ASP A CA 1
ATOM 1355 C C . ASP A 1 190 ? -7.518 11.394 8.030 1.00 97.69 190 ASP A C 1
ATOM 1357 O O . ASP A 1 190 ? -8.535 11.972 8.419 1.00 97.69 190 ASP A O 1
ATOM 1361 N N . ALA A 1 191 ? -7.131 11.403 6.759 1.00 98.19 191 ALA A N 1
ATOM 1362 C CA . ALA A 1 191 ? -7.889 11.963 5.654 1.00 98.19 191 ALA A CA 1
ATOM 1363 C C . ALA A 1 191 ? -8.297 10.834 4.702 1.00 98.19 191 ALA A C 1
ATOM 1365 O O . ALA A 1 191 ? -7.458 10.055 4.245 1.00 98.19 191 ALA A O 1
ATOM 1366 N N . LEU A 1 192 ? -9.598 10.721 4.432 1.00 98.31 192 LEU A N 1
ATOM 1367 C CA . LEU A 1 192 ? -10.156 9.779 3.461 1.00 98.31 192 LEU A CA 1
ATOM 1368 C C . LEU A 1 192 ? -9.999 10.342 2.051 1.00 98.31 192 LEU A C 1
ATOM 1370 O O . LEU A 1 192 ? -10.414 11.473 1.799 1.00 98.31 192 LEU A O 1
ATOM 1374 N N . ILE A 1 193 ? -9.439 9.545 1.138 1.00 98.44 193 ILE A N 1
ATOM 1375 C CA . ILE A 1 193 ? -9.418 9.880 -0.290 1.00 98.44 193 ILE A CA 1
ATOM 1376 C C . ILE A 1 193 ? -10.642 9.279 -0.972 1.00 98.44 193 ILE A C 1
ATOM 1378 O O . ILE A 1 193 ? -11.364 9.997 -1.661 1.00 98.44 193 ILE A O 1
ATOM 1382 N N . ASN A 1 194 ? -10.879 7.978 -0.786 1.00 98.44 194 ASN A N 1
ATOM 1383 C CA . ASN A 1 194 ? -12.008 7.300 -1.412 1.00 98.44 194 ASN A CA 1
ATOM 1384 C C . ASN A 1 194 ? -12.460 6.047 -0.646 1.00 98.44 194 ASN A C 1
ATOM 1386 O O . ASN A 1 194 ? -11.661 5.406 0.040 1.00 98.44 194 ASN A O 1
ATOM 1390 N N . SER A 1 195 ? -13.732 5.691 -0.845 1.00 98.12 195 SER A N 1
ATOM 1391 C CA . SER A 1 195 ? -14.326 4.413 -0.452 1.00 98.12 195 SER A CA 1
ATOM 1392 C C . SER A 1 195 ? -14.578 3.555 -1.693 1.00 98.12 195 SER A C 1
ATOM 1394 O O . SER A 1 195 ? -15.227 3.985 -2.648 1.00 98.12 195 SER A O 1
ATOM 1396 N N . TYR A 1 196 ? -14.089 2.324 -1.670 1.00 97.94 196 TYR A N 1
ATOM 1397 C CA . TYR A 1 196 ? -14.169 1.355 -2.753 1.00 97.94 196 TYR A CA 1
ATOM 1398 C C . TYR A 1 196 ? -15.198 0.278 -2.432 1.00 97.94 196 TYR A C 1
ATOM 1400 O O . TYR A 1 196 ? -15.206 -0.270 -1.331 1.00 97.94 196 TYR A O 1
ATOM 1408 N N . LEU A 1 197 ? -16.031 -0.055 -3.418 1.00 97.31 197 LEU A N 1
ATOM 1409 C CA . LEU A 1 197 ? -16.827 -1.278 -3.434 1.00 97.31 197 LEU A CA 1
ATOM 1410 C C . LEU A 1 197 ? -16.107 -2.287 -4.330 1.00 97.31 197 LEU A C 1
ATOM 1412 O O . LEU A 1 197 ? -15.965 -2.039 -5.526 1.00 97.31 197 LEU A O 1
ATOM 1416 N N . VAL A 1 198 ? -15.658 -3.397 -3.754 1.00 96.19 198 VAL A N 1
ATOM 1417 C CA . VAL A 1 198 ? -14.967 -4.467 -4.487 1.00 96.19 198 VAL A CA 1
ATOM 1418 C C . VAL A 1 198 ? -15.926 -5.599 -4.860 1.00 96.19 198 VAL A C 1
ATOM 1420 O O . VAL A 1 198 ? -17.019 -5.730 -4.305 1.00 96.19 198 VAL A O 1
ATOM 1423 N N . ASP A 1 199 ? -15.508 -6.436 -5.802 1.00 94.94 199 ASP A N 1
ATOM 1424 C CA . ASP A 1 199 ? -16.264 -7.579 -6.320 1.00 94.94 199 ASP A CA 1
ATOM 1425 C C . ASP A 1 199 ? -15.965 -8.903 -5.593 1.00 94.94 199 ASP A C 1
ATOM 1427 O O . ASP A 1 199 ? -16.691 -9.881 -5.781 1.00 94.94 199 ASP A O 1
ATOM 1431 N N . SER A 1 200 ? -14.941 -8.934 -4.734 1.00 95.38 200 SER A N 1
ATOM 1432 C CA . SER A 1 200 ? -14.540 -10.114 -3.963 1.00 95.38 200 SER A CA 1
ATOM 1433 C C . SER A 1 200 ? -14.373 -9.816 -2.471 1.00 95.38 200 SER A C 1
ATOM 1435 O O . SER A 1 200 ? -13.817 -8.793 -2.074 1.00 95.38 200 SER A O 1
ATOM 1437 N N . ALA A 1 201 ? -14.817 -10.752 -1.628 1.00 96.31 201 ALA A N 1
ATOM 1438 C CA . ALA A 1 201 ? -14.576 -10.708 -0.186 1.00 96.31 201 ALA A CA 1
ATOM 1439 C C . ALA A 1 201 ? -13.141 -11.120 0.189 1.00 96.31 201 ALA A C 1
ATOM 1441 O O . ALA A 1 201 ? -12.755 -10.966 1.349 1.00 96.31 201 ALA A O 1
ATOM 1442 N N . ASP A 1 202 ? -12.359 -11.611 -0.771 1.00 96.69 202 ASP A N 1
ATOM 1443 C CA . ASP A 1 202 ? -10.979 -12.034 -0.542 1.00 96.69 202 ASP A CA 1
ATOM 1444 C C . ASP A 1 202 ? -10.001 -10.854 -0.557 1.00 96.69 202 ASP A C 1
ATOM 1446 O O . ASP A 1 202 ? -8.852 -11.017 -0.159 1.00 96.69 202 ASP A O 1
ATOM 1450 N N . PHE A 1 203 ? -10.429 -9.650 -0.960 1.00 96.81 203 PHE A N 1
ATOM 1451 C CA . PHE A 1 203 ? -9.597 -8.454 -0.815 1.00 96.81 203 PHE A CA 1
ATOM 1452 C C . PHE A 1 203 ? -9.131 -8.291 0.635 1.00 96.81 203 PHE A C 1
ATOM 1454 O O . PHE A 1 203 ? -9.925 -8.383 1.577 1.00 96.81 203 PHE A O 1
ATOM 1461 N N . GLY A 1 204 ? -7.834 -8.036 0.800 1.00 96.81 204 GLY A N 1
ATOM 1462 C CA . GLY A 1 204 ? -7.208 -7.967 2.116 1.00 96.81 204 GLY A CA 1
ATOM 1463 C C . GLY A 1 204 ? -6.778 -9.318 2.675 1.00 96.81 204 GLY A C 1
ATOM 1464 O O . GLY A 1 204 ? -6.406 -9.356 3.841 1.00 96.81 204 GLY A O 1
ATOM 1465 N N . SER A 1 205 ? -6.814 -10.401 1.892 1.00 97.56 205 SER A N 1
ATOM 1466 C CA . SER A 1 205 ? -6.215 -11.691 2.285 1.00 97.56 205 SER A CA 1
ATOM 1467 C C . SER A 1 205 ? -4.692 -11.688 2.174 1.00 97.56 205 SER A C 1
ATOM 1469 O O . SER A 1 205 ? -4.040 -12.509 2.806 1.00 97.56 205 SER A O 1
ATOM 1471 N N . ALA A 1 206 ? -4.139 -10.760 1.395 1.00 97.44 206 ALA A N 1
ATOM 1472 C CA . ALA A 1 206 ? -2.721 -10.446 1.380 1.00 97.44 206 ALA A CA 1
ATOM 1473 C C . ALA A 1 206 ? -2.515 -8.937 1.517 1.00 97.44 206 ALA A C 1
ATOM 1475 O O . ALA A 1 206 ? -3.347 -8.135 1.070 1.00 97.44 206 ALA A O 1
ATOM 1476 N N . VAL A 1 207 ? -1.404 -8.559 2.141 1.00 98.25 207 VAL A N 1
ATOM 1477 C CA . VAL A 1 207 ? -1.046 -7.168 2.442 1.00 98.25 207 VAL A CA 1
ATOM 1478 C C . VAL A 1 207 ? 0.426 -6.922 2.136 1.00 98.25 207 VAL A C 1
ATOM 1480 O O . VAL A 1 207 ? 1.229 -7.851 2.139 1.00 98.25 207 VAL A O 1
ATOM 1483 N N . GLY A 1 208 ? 0.795 -5.669 1.896 1.00 97.81 208 GLY A N 1
ATOM 1484 C CA . GLY A 1 208 ? 2.192 -5.294 1.713 1.00 97.81 208 GLY A CA 1
ATOM 1485 C C . GLY A 1 208 ? 2.333 -3.959 1.004 1.00 97.81 208 GLY A C 1
ATOM 1486 O O . GLY A 1 208 ? 1.686 -2.984 1.393 1.00 97.81 208 GLY A O 1
ATOM 1487 N N . PHE A 1 209 ? 3.166 -3.914 -0.033 1.00 97.88 209 PHE A N 1
ATOM 1488 C CA . PHE A 1 209 ? 3.570 -2.682 -0.705 1.00 97.88 209 PHE A CA 1
ATOM 1489 C C . PHE A 1 209 ? 3.213 -2.649 -2.186 1.00 97.88 209 PHE A C 1
ATOM 1491 O O . PHE A 1 209 ? 3.086 -3.681 -2.841 1.00 97.88 209 PHE A O 1
ATOM 1498 N N . TYR A 1 210 ? 3.111 -1.432 -2.711 1.00 96.88 210 TYR A N 1
ATOM 1499 C CA . TYR A 1 210 ? 2.988 -1.127 -4.133 1.00 96.88 210 TYR A CA 1
ATOM 1500 C C . TYR A 1 210 ? 4.073 -0.131 -4.544 1.00 96.88 210 TYR A C 1
ATOM 1502 O O . TYR A 1 210 ? 4.332 0.826 -3.809 1.00 96.88 210 TYR A O 1
ATOM 1510 N N . SER A 1 211 ? 4.641 -0.297 -5.739 1.00 94.94 211 SER A N 1
ATOM 1511 C CA . SER A 1 211 ? 5.528 0.692 -6.361 1.00 94.94 211 SER A CA 1
ATOM 1512 C C . SER A 1 211 ? 5.179 0.962 -7.824 1.00 94.94 211 SER A C 1
ATOM 1514 O O . SER A 1 211 ? 4.795 0.046 -8.541 1.00 94.94 211 SER A O 1
ATOM 1516 N N . ASP A 1 212 ? 5.386 2.200 -8.284 1.00 93.75 212 ASP A N 1
ATOM 1517 C CA . ASP A 1 212 ? 5.497 2.590 -9.703 1.00 93.75 212 ASP A CA 1
ATOM 1518 C C . ASP A 1 212 ? 6.830 3.325 -9.877 1.00 93.75 212 ASP A C 1
ATOM 1520 O O . ASP A 1 212 ? 6.983 4.472 -9.447 1.00 93.75 212 ASP A O 1
ATOM 1524 N N . MET A 1 213 ? 7.811 2.654 -10.473 1.00 92.44 213 MET A N 1
ATOM 1525 C CA . MET A 1 213 ? 9.161 3.168 -10.666 1.00 92.44 213 MET A CA 1
ATOM 1526 C C . MET A 1 213 ? 9.394 3.495 -12.142 1.00 92.44 213 MET A C 1
ATOM 1528 O O . MET A 1 213 ? 9.366 2.622 -13.010 1.00 92.44 213 MET A O 1
ATOM 1532 N N . ARG A 1 214 ? 9.677 4.773 -12.432 1.00 91.44 214 ARG A N 1
ATOM 1533 C CA . ARG A 1 214 ? 9.902 5.284 -13.805 1.00 91.44 214 ARG A CA 1
ATOM 1534 C C . ARG A 1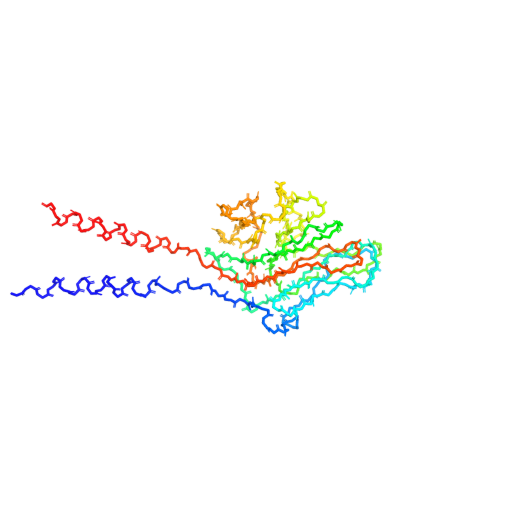 214 ? 11.276 5.907 -14.032 1.00 91.44 214 ARG A C 1
ATOM 1536 O O . ARG A 1 214 ? 11.473 6.680 -14.965 1.00 91.44 214 ARG A O 1
ATOM 1543 N N . ALA A 1 215 ? 12.215 5.647 -13.132 1.00 89.94 215 ALA A N 1
ATOM 1544 C CA . ALA A 1 215 ? 13.618 6.021 -13.269 1.00 89.94 215 ALA A CA 1
ATOM 1545 C C . ALA A 1 215 ? 14.454 5.272 -12.231 1.00 89.94 215 ALA A C 1
ATOM 1547 O O . ALA A 1 215 ? 13.927 4.867 -11.193 1.00 89.94 215 ALA A O 1
ATOM 1548 N N . VAL A 1 216 ? 15.757 5.172 -12.492 1.00 91.25 216 VAL A N 1
ATOM 1549 C CA . VAL A 1 216 ? 16.747 4.663 -11.538 1.00 91.25 216 VAL A CA 1
ATOM 1550 C C . VAL A 1 216 ? 16.755 5.525 -10.280 1.00 91.25 216 VAL A C 1
ATOM 1552 O O . VAL A 1 216 ? 17.155 6.692 -10.323 1.00 91.25 216 VAL A O 1
ATOM 1555 N N . ALA A 1 217 ? 16.290 4.954 -9.173 1.00 90.19 217 ALA A N 1
ATOM 1556 C CA . ALA A 1 217 ? 16.230 5.606 -7.872 1.00 90.19 217 ALA A CA 1
ATOM 1557 C C . ALA A 1 217 ? 15.908 4.602 -6.766 1.00 90.19 217 ALA A C 1
ATOM 1559 O O . ALA A 1 217 ? 15.464 3.483 -7.027 1.00 90.19 217 ALA A O 1
ATOM 1560 N N . THR A 1 218 ? 16.061 5.074 -5.534 1.00 90.56 218 THR A N 1
ATOM 1561 C CA . THR A 1 218 ? 15.541 4.439 -4.329 1.00 90.56 218 THR A CA 1
ATOM 1562 C C . THR A 1 218 ? 14.487 5.360 -3.722 1.00 90.56 218 THR A C 1
ATOM 1564 O O . THR A 1 218 ? 14.757 6.542 -3.506 1.00 90.56 218 THR A O 1
ATOM 1567 N N . LEU A 1 219 ? 13.299 4.825 -3.450 1.00 88.81 219 LEU A N 1
ATOM 1568 C CA . LEU A 1 219 ? 12.169 5.534 -2.850 1.00 88.81 219 LEU A CA 1
ATOM 1569 C C . LEU A 1 219 ? 11.699 4.785 -1.598 1.00 88.81 219 LEU A C 1
ATOM 1571 O O . LEU A 1 219 ? 11.694 3.560 -1.587 1.00 88.81 219 LEU A O 1
ATOM 1575 N N . GLY A 1 220 ? 11.294 5.496 -0.545 1.00 84.12 220 GLY A N 1
ATOM 1576 C CA . GLY A 1 220 ? 10.728 4.871 0.652 1.00 84.12 220 GLY A CA 1
ATOM 1577 C C . GLY A 1 220 ? 11.044 5.626 1.930 1.00 84.12 220 GLY A C 1
ATOM 1578 O O . GLY A 1 220 ? 10.917 6.845 1.947 1.00 84.12 220 GLY A O 1
ATOM 1579 N N . GLU A 1 221 ? 11.462 4.876 2.954 1.00 89.38 221 GLU A N 1
ATOM 1580 C CA . GLU A 1 221 ? 11.440 5.228 4.387 1.00 89.38 221 GLU A CA 1
ATOM 1581 C C . GLU A 1 221 ? 10.079 4.963 5.035 1.00 89.38 221 GLU A C 1
ATOM 1583 O O . GLU A 1 221 ? 9.507 5.799 5.736 1.00 89.38 221 GLU A O 1
ATOM 1588 N N . PHE A 1 222 ? 9.541 3.781 4.733 1.00 94.56 222 PHE A N 1
ATOM 1589 C CA . PHE A 1 222 ? 8.313 3.283 5.333 1.00 94.56 222 PHE A CA 1
ATOM 1590 C C . PHE A 1 222 ? 8.660 2.467 6.570 1.00 94.56 222 PHE A C 1
ATOM 1592 O O . PHE A 1 222 ? 9.594 1.670 6.531 1.00 94.56 222 PHE A O 1
ATOM 1599 N N . ASP A 1 223 ? 7.910 2.673 7.646 1.00 95.50 223 ASP A N 1
ATOM 1600 C CA . ASP A 1 223 ? 8.151 2.044 8.940 1.00 95.50 223 ASP A CA 1
ATOM 1601 C C . ASP A 1 223 ? 6.851 1.508 9.569 1.00 95.50 223 ASP A C 1
ATOM 1603 O O . ASP A 1 223 ? 5.751 1.954 9.235 1.00 95.50 223 ASP A O 1
ATOM 1607 N N . ASN A 1 224 ? 6.964 0.545 10.483 1.00 95.06 224 ASN A N 1
ATOM 1608 C CA . ASN A 1 224 ? 5.881 0.009 11.311 1.00 95.06 224 ASN A CA 1
ATOM 1609 C C . ASN A 1 224 ? 4.635 -0.425 10.517 1.00 95.06 224 ASN A C 1
ATOM 1611 O O . ASN A 1 224 ? 3.517 0.037 10.802 1.00 95.06 224 ASN A O 1
ATOM 1615 N N . LEU A 1 225 ? 4.799 -1.318 9.535 1.00 98.00 225 LEU A N 1
ATOM 1616 C CA . LEU A 1 225 ? 3.663 -1.923 8.842 1.00 98.00 225 LEU A CA 1
ATOM 1617 C C . LEU A 1 225 ? 2.859 -2.767 9.835 1.00 98.00 225 LEU A C 1
ATOM 1619 O O . LEU A 1 225 ? 3.382 -3.649 10.521 1.00 98.00 225 LEU A O 1
ATOM 1623 N N . ARG A 1 226 ? 1.565 -2.475 9.952 1.00 97.94 226 ARG A N 1
ATOM 1624 C CA . ARG A 1 226 ? 0.721 -3.041 11.009 1.00 97.94 226 ARG A CA 1
ATOM 1625 C C . ARG A 1 226 ? -0.746 -3.105 10.625 1.00 97.94 226 ARG A C 1
ATOM 1627 O O . ARG A 1 226 ? -1.235 -2.284 9.850 1.00 97.94 226 ARG A O 1
ATOM 1634 N N . VAL A 1 227 ? -1.465 -4.018 11.267 1.00 97.00 227 VAL A N 1
ATOM 1635 C CA . VAL A 1 227 ? -2.928 -4.051 11.282 1.00 97.00 227 VAL A CA 1
ATOM 1636 C C . VAL A 1 227 ? -3.421 -3.452 12.591 1.00 97.00 227 VAL A C 1
ATOM 1638 O O . VAL A 1 227 ? -3.086 -3.921 13.679 1.00 97.00 227 VAL A O 1
ATOM 1641 N N . VAL A 1 228 ? -4.218 -2.394 12.495 1.00 94.81 228 VAL A N 1
ATOM 1642 C CA . VAL A 1 228 ? -4.823 -1.710 13.636 1.00 94.81 228 VAL A CA 1
ATOM 1643 C C . VAL A 1 228 ? -6.311 -2.061 13.689 1.00 94.81 228 VAL A C 1
ATOM 1645 O O . VAL A 1 228 ? -7.036 -1.717 12.752 1.00 94.81 228 VAL A O 1
ATOM 1648 N N . PRO A 1 229 ? -6.788 -2.714 14.759 1.00 90.31 229 PRO A N 1
ATOM 1649 C CA . PRO A 1 229 ? -8.215 -2.940 14.947 1.00 90.31 229 PRO A CA 1
ATOM 1650 C C . PRO A 1 229 ? -8.943 -1.621 15.224 1.00 90.31 229 PRO A C 1
ATOM 1652 O O . PRO A 1 229 ? -8.395 -0.711 15.854 1.00 90.31 229 PRO A O 1
ATOM 1655 N N . GLU A 1 230 ? -10.198 -1.519 14.792 1.00 81.06 230 GLU A N 1
ATOM 1656 C CA . GLU A 1 230 ? -11.057 -0.394 15.144 1.00 81.06 230 GLU A CA 1
ATOM 1657 C C . GLU A 1 230 ? -11.160 -0.264 16.672 1.00 81.06 230 GLU A C 1
ATOM 1659 O O . GLU A 1 230 ? -11.284 -1.273 17.383 1.00 81.06 230 GLU A O 1
ATOM 1664 N N . PRO A 1 231 ? -11.163 0.972 17.211 1.00 68.00 231 PRO A N 1
ATOM 1665 C CA . PRO A 1 231 ? -11.489 1.198 18.609 1.00 68.00 231 PRO A CA 1
ATOM 1666 C C . PRO A 1 231 ? -12.841 0.547 18.889 1.00 68.00 231 PRO A C 1
ATOM 1668 O O . PRO A 1 231 ? -13.847 0.935 18.297 1.00 68.00 231 PRO A O 1
ATOM 1671 N N . SER A 1 232 ? -12.864 -0.467 19.755 1.00 62.25 232 SER A N 1
ATOM 1672 C CA . SER A 1 232 ? -14.018 -1.348 19.917 1.00 62.25 232 SER A CA 1
ATOM 1673 C C . SER A 1 232 ? -15.276 -0.538 20.257 1.00 62.25 232 SER A C 1
ATOM 1675 O O . SER A 1 232 ? -15.517 -0.131 21.392 1.00 62.25 232 SER A O 1
ATOM 1677 N N . THR A 1 233 ? -16.131 -0.303 19.263 1.00 59.69 233 THR A N 1
ATOM 1678 C CA . THR A 1 233 ? -17.420 0.393 19.418 1.00 59.69 233 THR A CA 1
ATOM 1679 C C . THR A 1 233 ? -18.315 -0.320 20.432 1.00 59.69 233 THR A C 1
ATOM 1681 O O . THR A 1 233 ? -19.088 0.321 21.142 1.00 59.69 233 THR A O 1
ATOM 1684 N N . LEU A 1 234 ? -18.137 -1.636 20.591 1.00 57.47 234 LEU A N 1
ATOM 1685 C CA . LEU A 1 234 ? -18.720 -2.446 21.665 1.00 57.47 234 LEU A CA 1
ATOM 1686 C C . LEU A 1 234 ? -18.279 -2.011 23.070 1.00 57.47 234 LEU A C 1
ATOM 1688 O O . LEU A 1 234 ? -19.094 -2.056 23.992 1.00 57.47 234 LEU A O 1
ATOM 1692 N N . LEU A 1 235 ? -17.037 -1.552 23.248 1.00 60.84 235 LEU A N 1
ATOM 1693 C CA . LEU A 1 235 ? -16.570 -0.981 24.511 1.00 60.84 235 LEU A CA 1
ATOM 1694 C C . LEU A 1 235 ? -17.276 0.351 24.785 1.00 60.84 235 LEU A C 1
ATOM 1696 O O . LEU A 1 235 ? -17.788 0.544 25.888 1.00 60.84 235 LEU A O 1
ATOM 1700 N N . LEU A 1 236 ? -17.394 1.237 23.786 1.00 62.09 236 LEU A N 1
ATOM 1701 C CA . LEU A 1 236 ? -18.162 2.482 23.934 1.00 62.09 236 LEU A CA 1
ATOM 1702 C C . LEU A 1 236 ? -19.642 2.213 24.237 1.00 62.09 236 LEU A C 1
ATOM 1704 O O . LEU A 1 236 ? -20.212 2.836 25.135 1.00 62.09 236 LEU A O 1
ATOM 1708 N N . ALA A 1 237 ? -20.262 1.264 23.535 1.00 62.66 237 ALA A N 1
ATOM 1709 C CA . ALA A 1 237 ? -21.646 0.871 23.772 1.00 62.66 237 ALA A CA 1
ATOM 1710 C C . ALA A 1 237 ? -21.822 0.252 25.169 1.00 62.66 237 ALA A C 1
ATOM 1712 O O . ALA A 1 237 ? -22.770 0.586 25.882 1.00 62.66 237 ALA A O 1
ATOM 1713 N N . GLY A 1 238 ? -20.881 -0.591 25.601 1.00 63.38 238 GLY A N 1
ATOM 1714 C CA . GLY A 1 238 ? -20.849 -1.178 26.939 1.00 63.38 238 GLY A CA 1
ATOM 1715 C C . GLY A 1 238 ? -20.719 -0.127 28.042 1.00 63.38 238 GLY A C 1
ATOM 1716 O O . GLY A 1 238 ? -21.478 -0.159 29.014 1.00 63.38 238 GLY A O 1
ATOM 1717 N N . LEU A 1 239 ? -19.830 0.856 27.870 1.00 67.00 239 LEU A N 1
ATOM 1718 C CA . LEU A 1 239 ? -19.674 1.990 28.786 1.00 67.00 239 LEU A CA 1
ATOM 1719 C C . LEU A 1 239 ? -20.926 2.878 28.813 1.00 67.00 239 LEU A C 1
ATOM 1721 O O . LEU A 1 239 ? -21.377 3.273 29.891 1.00 67.00 239 LEU A O 1
ATOM 1725 N N . GLY A 1 240 ? -21.535 3.136 27.653 1.00 69.94 240 GLY A N 1
ATOM 1726 C CA . GLY A 1 240 ? -22.793 3.874 27.542 1.00 69.94 240 GLY A CA 1
ATOM 1727 C C . GLY A 1 240 ? -23.938 3.184 28.290 1.00 69.94 240 GLY A C 1
ATOM 1728 O O . GLY A 1 240 ? -24.626 3.811 29.101 1.00 69.94 240 GLY A O 1
ATOM 1729 N N . LEU A 1 241 ? -24.105 1.873 28.097 1.00 71.44 241 LEU A N 1
ATOM 1730 C CA . LEU A 1 241 ? -25.128 1.070 28.774 1.00 71.44 241 LEU A CA 1
ATOM 1731 C C . LEU A 1 241 ? -24.876 0.952 30.284 1.00 71.44 241 LEU A C 1
ATOM 1733 O O . LEU A 1 241 ? -25.822 1.052 31.073 1.00 71.44 241 LEU A O 1
ATOM 1737 N N . ALA A 1 242 ? -23.617 0.806 30.708 1.00 70.38 242 ALA A N 1
ATOM 1738 C CA . ALA A 1 242 ? -23.243 0.825 32.120 1.00 70.38 242 ALA A CA 1
ATOM 1739 C C . ALA A 1 242 ? -23.551 2.188 32.766 1.00 70.38 242 ALA A C 1
ATOM 1741 O O . ALA A 1 242 ? -24.142 2.238 33.850 1.00 70.38 242 ALA A O 1
ATOM 1742 N N . GLY A 1 243 ? -23.243 3.294 32.079 1.00 70.12 243 GLY A N 1
ATOM 1743 C CA . GLY A 1 243 ? -23.592 4.651 32.508 1.00 70.12 243 GLY A CA 1
ATOM 1744 C C . GLY A 1 243 ? -25.104 4.846 32.669 1.00 70.12 243 GLY A C 1
ATOM 1745 O O . GLY A 1 243 ? -25.564 5.342 33.702 1.00 70.12 243 GLY A O 1
ATOM 1746 N N . LEU A 1 244 ? -25.896 4.367 31.704 1.00 71.75 244 LEU A N 1
ATOM 1747 C CA . LEU A 1 244 ? -27.364 4.369 31.756 1.00 71.75 244 LEU A CA 1
ATOM 1748 C C . LEU A 1 244 ? -27.920 3.530 32.921 1.00 71.75 244 LEU A C 1
ATOM 1750 O O . LEU A 1 244 ? -28.858 3.959 33.602 1.00 71.75 244 LEU A O 1
ATOM 1754 N N . ALA A 1 245 ? -27.341 2.358 33.192 1.00 69.94 245 ALA A N 1
ATOM 1755 C CA . ALA A 1 245 ? -27.754 1.491 34.296 1.00 69.94 245 ALA A CA 1
ATOM 1756 C C . ALA A 1 245 ? -27.452 2.108 35.675 1.00 69.94 245 ALA A C 1
ATOM 1758 O O . ALA A 1 245 ? -28.271 2.008 36.594 1.00 69.94 245 ALA A O 1
ATOM 1759 N N . VAL A 1 246 ? -26.309 2.788 35.821 1.00 71.31 246 VAL A N 1
ATOM 1760 C CA . VAL A 1 246 ? -25.955 3.529 37.043 1.00 71.31 246 VAL A CA 1
ATOM 1761 C C . VAL A 1 246 ? -26.866 4.746 37.229 1.00 71.31 246 VAL A C 1
ATOM 1763 O O . VAL A 1 246 ? -27.360 4.968 38.335 1.00 71.31 246 VAL A O 1
ATOM 1766 N N . ALA A 1 247 ? -27.154 5.496 36.161 1.00 6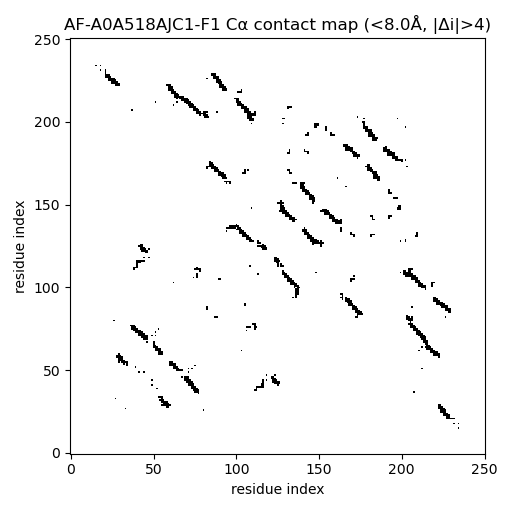8.25 247 ALA A N 1
ATOM 1767 C CA . ALA A 1 247 ? -28.046 6.655 36.210 1.00 68.25 247 ALA A CA 1
ATOM 1768 C C . ALA A 1 247 ? -29.487 6.275 36.597 1.00 68.25 247 ALA A C 1
ATOM 1770 O O . ALA A 1 247 ? -30.110 6.967 37.402 1.00 68.25 247 ALA A O 1
ATOM 1771 N N . ARG A 1 248 ? -30.005 5.145 36.092 1.00 69.56 248 ARG A N 1
ATOM 1772 C CA . ARG A 1 248 ? -31.341 4.632 36.452 1.00 69.56 248 ARG A CA 1
ATOM 1773 C C . ARG A 1 248 ? -31.459 4.159 37.902 1.00 69.56 248 ARG A C 1
ATOM 1775 O O . ARG A 1 248 ? -32.557 4.195 38.432 1.00 69.56 248 ARG A O 1
ATOM 1782 N N . ARG A 1 249 ? -30.366 3.730 38.544 1.00 63.12 249 ARG A N 1
ATOM 1783 C CA . ARG A 1 249 ? -30.358 3.304 39.961 1.00 63.12 249 ARG A CA 1
ATOM 1784 C C . ARG A 1 249 ? -30.229 4.456 40.963 1.00 63.12 249 ARG A C 1
ATOM 1786 O O . ARG A 1 249 ? -30.360 4.218 42.160 1.00 63.12 249 ARG A O 1
ATOM 1793 N N . ARG A 1 250 ? -29.893 5.663 40.495 1.00 58.22 250 ARG A N 1
ATOM 1794 C CA . ARG A 1 250 ? -29.774 6.878 41.322 1.00 58.22 250 ARG A CA 1
ATOM 1795 C C . ARG A 1 250 ? -31.060 7.716 41.362 1.00 58.22 250 ARG A C 1
ATOM 1797 O O . ARG A 1 250 ? -31.094 8.693 42.102 1.00 58.22 250 ARG A O 1
ATOM 1804 N N . LYS A 1 251 ? -32.071 7.351 40.572 1.00 50.22 251 LYS A N 1
ATOM 1805 C CA . LYS A 1 251 ? -33.450 7.836 40.699 1.00 50.22 251 LYS A CA 1
ATOM 1806 C C . LYS A 1 251 ? -34.254 6.831 41.513 1.00 50.22 251 LYS A C 1
ATOM 1808 O O . LYS A 1 251 ? -35.170 7.289 42.222 1.00 50.22 251 LYS A O 1
#

Organism: NCBI:txid2527972

Nearest PDB structures (foldseek):
  6kjx-assembly1_A  TM=6.321E-01  e=5.177E-03  Homo sapiens
  6kjw-assembly1_A  TM=6.130E-01  e=6.098E-03  Homo sapiens
  7uac-assembly1_H  TM=4.371E-01  e=7.874E-01  Homo sapiens
  7uaf-assembly1_C  TM=4.641E-01  e=1.516E+00  Homo sapiens
  7uab-assembly1_H  TM=4.190E-01  e=1.035E+00  Homo sapiens

Mean predicted aligned error: 8.45 Å

Radius of gyration: 21.56 Å; Cα contacts (8 Å, |Δi|>4): 663; chains: 1; bounding box: 52×33×81 Å

InterPro domains:
  IPR013424 PEP-CTERM protein-sorting domain [PF07589] (228-250)
  IPR013424 PEP-CTERM protein-sorting domain [TIGR02595] (228-251)

Sequence (251 aa):
MNYGRFSALLAAVAAMAIANQASAAVIDDFSSDSSGDYIQSLVLDQNATGDTVLDIAGGVARVTKSAGTEAEQNVFLRSDYGIAVGETLRVDVNVPAVGGNQDFGIAIATTDDPADAVWTSGTADARQGILYSYVKAGSGQVRTDGYDAATGAGLGNFSADVDVTTVTGLYITRTGPLMFDAGYTTASGDALINSYLVDSADFGSAVGFYSDMRAVATLGEFDNLRVVPEPSTLLLAGLGLAGLAVARRRK